Protein AF-A0A150FTW1-F1 (afdb_monomer_lite)

Secondary structure (DSSP, 8-state):
--HHHHHHHHHHHHHHHHHHHHHHHHHHHHHHHHHHHHHHHHHHHHHHHHHHHHHHHHHHHHHTT--HHHHHHHHHHHHHHHHHHHHHHHHHHHHHHH--SS-HHHHHHHHHHHHHHHHHHHHHHHTS---HHHHHHHHHHHHHHHHIIIIISTGGGTTGGGSSS-TTHHHHHHTT-THHHHHHHHHHHHHHHHHHHHHHHHHHHHHHHHHHHHHHHHHHHHHHHHHHHHHHHHHHHHHHHHHHHHHSS--

Structure (mmCIF, N/CA/C/O backbone):
data_AF-A0A150FTW1-F1
#
_entry.id   AF-A0A150FTW1-F1
#
loop_
_atom_site.group_PDB
_atom_site.id
_atom_site.type_symbol
_atom_site.label_atom_id
_atom_site.label_alt_id
_atom_site.label_comp_id
_atom_site.label_asym_id
_atom_site.label_entity_id
_atom_site.label_seq_id
_atom_site.pdbx_PDB_ins_code
_atom_site.Cartn_x
_atom_site.Cartn_y
_atom_site.Cartn_z
_atom_site.occupancy
_atom_site.B_iso_or_equiv
_atom_site.auth_seq_id
_atom_site.auth_comp_id
_atom_site.auth_asym_id
_atom_site.auth_atom_id
_atom_site.pdbx_PDB_model_num
ATOM 1 N N . MET A 1 1 ? 39.809 41.265 -44.001 1.00 57.28 1 MET A N 1
ATOM 2 C CA . MET A 1 1 ? 39.249 40.972 -42.664 1.00 57.28 1 MET A CA 1
ATOM 3 C C . MET A 1 1 ? 37.709 40.992 -42.687 1.00 57.28 1 MET A C 1
ATOM 5 O O . MET A 1 1 ? 37.148 41.980 -42.234 1.00 57.28 1 MET A O 1
ATOM 9 N N . PRO A 1 2 ? 37.020 39.954 -43.208 1.00 56.44 2 PRO A N 1
ATOM 10 C CA . PRO A 1 2 ? 35.574 39.779 -42.991 1.00 56.44 2 PRO A CA 1
ATOM 11 C C . PRO A 1 2 ? 35.165 38.438 -42.330 1.00 56.44 2 PRO A C 1
ATOM 13 O O . PRO A 1 2 ? 33.994 38.238 -42.031 1.00 56.44 2 PRO A O 1
ATOM 16 N N . ASP A 1 3 ? 36.100 37.529 -42.031 1.00 55.62 3 ASP A N 1
ATOM 17 C CA . ASP A 1 3 ? 35.758 36.144 -41.639 1.00 55.62 3 ASP A CA 1
ATOM 18 C C . ASP A 1 3 ? 35.308 35.970 -40.172 1.00 55.62 3 ASP A C 1
ATOM 20 O O . ASP A 1 3 ? 34.851 34.900 -39.769 1.00 55.62 3 ASP A O 1
ATOM 24 N N . ASN A 1 4 ? 35.382 37.029 -39.360 1.00 56.22 4 ASN A N 1
ATOM 25 C CA . ASN A 1 4 ? 35.042 36.963 -37.934 1.00 56.22 4 ASN A CA 1
ATOM 26 C C . ASN A 1 4 ? 33.556 37.242 -37.640 1.00 56.22 4 ASN A C 1
ATOM 28 O O . ASN A 1 4 ? 33.078 36.875 -36.569 1.00 56.22 4 ASN A O 1
ATOM 32 N N . GLU A 1 5 ? 32.804 37.858 -38.560 1.00 58.25 5 GLU A N 1
ATOM 33 C CA . GLU A 1 5 ? 31.378 38.160 -38.331 1.00 58.25 5 GLU A CA 1
ATOM 34 C C . GLU A 1 5 ? 30.464 36.953 -38.581 1.00 58.25 5 GLU A C 1
ATOM 36 O O . GLU A 1 5 ? 29.477 36.763 -37.868 1.00 58.25 5 GLU A O 1
ATOM 41 N N . VAL A 1 6 ? 30.816 36.084 -39.534 1.00 59.53 6 VAL A N 1
ATOM 42 C CA . VAL A 1 6 ? 29.991 34.922 -39.920 1.00 59.53 6 VAL A CA 1
ATOM 43 C C . VAL A 1 6 ? 29.966 33.843 -38.827 1.00 59.53 6 VAL A C 1
ATOM 45 O O . VAL A 1 6 ? 28.969 33.147 -38.644 1.00 59.53 6 VAL A O 1
ATOM 48 N N . THR A 1 7 ? 31.036 33.719 -38.039 1.00 60.81 7 THR A N 1
ATOM 49 C CA . THR A 1 7 ? 31.110 32.732 -36.947 1.00 60.81 7 THR A CA 1
ATOM 50 C C . THR A 1 7 ? 30.317 33.158 -35.711 1.00 60.81 7 THR A C 1
ATOM 52 O O . THR A 1 7 ? 29.801 32.307 -34.981 1.00 60.81 7 THR A O 1
ATOM 55 N N . ALA A 1 8 ? 30.161 34.466 -35.488 1.00 62.41 8 ALA A N 1
ATOM 56 C CA . ALA A 1 8 ? 29.402 34.984 -34.357 1.00 62.41 8 ALA A CA 1
ATOM 57 C C . ALA A 1 8 ? 27.897 34.729 -34.531 1.00 62.41 8 ALA A C 1
ATOM 59 O O . ALA A 1 8 ? 27.245 34.256 -33.600 1.00 62.41 8 ALA A O 1
ATOM 60 N N . THR A 1 9 ? 27.349 34.978 -35.722 1.00 71.81 9 THR A N 1
ATOM 61 C CA . THR A 1 9 ? 25.914 34.798 -36.004 1.00 71.81 9 THR A CA 1
ATOM 62 C C . THR A 1 9 ? 25.489 33.330 -35.938 1.00 71.81 9 THR A C 1
ATOM 64 O O . THR A 1 9 ? 24.473 33.026 -35.314 1.00 71.81 9 THR A O 1
ATOM 67 N N . SER A 1 10 ? 26.309 32.411 -36.459 1.00 73.12 10 SER A N 1
ATOM 68 C CA . SER A 1 10 ? 26.083 30.959 -36.355 1.00 73.12 10 SER A CA 1
ATOM 69 C C . SER A 1 10 ? 26.025 30.478 -34.902 1.00 73.12 10 SER A C 1
ATOM 71 O O . SER A 1 10 ? 25.107 29.754 -34.527 1.00 73.12 10 SER A O 1
ATOM 73 N N . ARG A 1 11 ? 26.960 30.916 -34.049 1.00 71.62 11 ARG A N 1
ATOM 74 C CA . ARG A 1 11 ? 26.985 30.510 -32.633 1.00 71.62 11 ARG A CA 1
ATOM 75 C C . ARG A 1 11 ? 25.752 31.011 -31.868 1.00 71.62 11 ARG A C 1
ATOM 77 O O . ARG A 1 11 ? 25.275 30.339 -30.955 1.00 71.62 11 ARG A O 1
ATOM 84 N N . TRP A 1 12 ? 25.228 32.183 -32.226 1.00 73.94 12 TRP A N 1
ATOM 85 C CA . TRP A 1 12 ? 24.009 32.726 -31.621 1.00 73.94 12 TRP A CA 1
ATOM 86 C C . TRP A 1 12 ? 22.747 31.944 -32.006 1.00 73.94 12 TRP A C 1
ATOM 88 O O . TRP A 1 12 ? 21.860 31.784 -31.165 1.00 73.94 12 TRP A O 1
ATOM 98 N N . GLU A 1 13 ? 22.665 31.439 -33.236 1.00 79.12 13 GLU A N 1
ATOM 99 C CA . GLU A 1 13 ? 21.572 30.567 -33.691 1.00 79.12 13 GLU A CA 1
ATOM 100 C C . GLU A 1 13 ? 21.559 29.242 -32.908 1.00 79.12 13 GLU A C 1
ATOM 102 O O . GLU A 1 13 ? 20.514 28.849 -32.382 1.00 79.12 13 GLU A O 1
ATOM 107 N N . ASP A 1 14 ? 22.727 28.622 -32.706 1.00 69.81 14 ASP A N 1
ATOM 108 C CA . ASP A 1 14 ? 22.858 27.370 -31.945 1.00 69.81 14 ASP A CA 1
ATOM 109 C C . ASP A 1 14 ? 22.418 27.527 -30.480 1.00 69.81 14 ASP A C 1
ATOM 111 O O . ASP A 1 14 ? 21.704 26.681 -29.930 1.00 69.81 14 ASP A O 1
ATOM 115 N N . ILE A 1 15 ? 22.786 28.645 -29.844 1.00 73.75 15 ILE A N 1
ATOM 116 C CA . ILE A 1 15 ? 22.392 28.952 -28.460 1.00 73.75 15 ILE A CA 1
ATOM 117 C C . ILE A 1 15 ? 20.875 29.150 -28.354 1.00 73.75 15 ILE A C 1
ATOM 119 O O . ILE A 1 15 ? 20.249 28.639 -27.420 1.00 73.75 15 ILE A O 1
ATOM 123 N N . LYS A 1 16 ? 20.258 29.857 -29.311 1.00 78.50 16 LYS A N 1
ATOM 124 C CA . LYS A 1 16 ? 18.796 30.032 -29.349 1.00 78.50 16 LYS A CA 1
ATOM 125 C C . LYS A 1 16 ? 18.083 28.693 -29.506 1.00 78.50 16 LYS A C 1
ATOM 127 O O . LYS A 1 16 ? 17.064 28.460 -28.850 1.00 78.50 16 LYS A O 1
ATOM 132 N N . TRP A 1 17 ? 18.623 27.814 -30.344 1.00 68.50 17 TRP A N 1
ATOM 133 C CA . TRP A 1 17 ? 18.041 26.504 -30.598 1.00 68.50 17 TRP A CA 1
ATOM 134 C C . TRP A 1 17 ? 18.128 25.595 -29.364 1.00 68.50 17 TRP A C 1
ATOM 136 O O . TRP A 1 17 ? 17.119 25.025 -28.940 1.00 68.50 17 TRP A O 1
ATOM 146 N N . ALA A 1 18 ? 19.286 25.561 -28.697 1.00 57.72 18 ALA A N 1
ATOM 147 C CA . ALA A 1 18 ? 19.469 24.843 -27.435 1.00 57.72 18 ALA A CA 1
ATOM 148 C C . ALA A 1 18 ? 18.547 25.374 -26.318 1.00 57.72 18 ALA A C 1
ATOM 150 O O . ALA A 1 18 ? 17.938 24.591 -25.583 1.00 57.72 18 ALA A O 1
ATOM 151 N N . ALA A 1 19 ? 18.374 26.696 -26.220 1.00 71.12 19 ALA A N 1
ATOM 152 C CA . ALA A 1 19 ? 17.472 27.311 -25.248 1.00 71.12 19 ALA A CA 1
ATOM 153 C C . ALA A 1 19 ? 15.995 26.958 -25.509 1.00 71.12 19 ALA A C 1
ATOM 155 O O . ALA A 1 19 ? 15.245 26.692 -24.565 1.00 71.12 19 ALA A O 1
ATOM 156 N N . MET A 1 20 ? 15.572 26.902 -26.777 1.00 73.19 20 MET A N 1
ATOM 157 C CA . MET A 1 20 ? 14.219 26.469 -27.149 1.00 73.19 20 MET A CA 1
ATOM 158 C C . MET A 1 20 ? 13.971 24.997 -26.813 1.00 73.19 20 MET A C 1
ATOM 160 O O . MET A 1 20 ? 12.910 24.674 -26.273 1.00 73.19 20 MET A O 1
ATOM 164 N N . GLN A 1 21 ? 14.946 24.119 -27.053 1.00 54.75 21 GLN A N 1
ATOM 165 C CA . GLN A 1 21 ? 14.836 22.712 -26.665 1.00 54.75 21 GLN A CA 1
ATOM 166 C C . GLN A 1 21 ? 14.762 22.526 -25.150 1.00 54.75 21 GLN A C 1
ATOM 168 O O . GLN A 1 21 ? 13.917 21.769 -24.669 1.00 54.75 21 GLN A O 1
ATOM 173 N N . LEU A 1 22 ? 15.594 23.245 -24.391 1.00 52.50 22 LEU A N 1
ATOM 174 C CA . LEU A 1 22 ? 15.576 23.191 -22.932 1.00 52.50 22 LEU A CA 1
ATOM 175 C C . LEU A 1 22 ? 14.232 23.681 -22.381 1.00 52.50 22 LEU A C 1
ATOM 177 O O . LEU A 1 22 ? 13.631 23.018 -21.537 1.00 52.50 22 LEU A O 1
ATOM 181 N N . LYS A 1 23 ? 13.716 24.799 -22.904 1.00 66.62 23 LYS A N 1
ATOM 182 C CA . LYS A 1 23 ? 12.402 25.325 -22.519 1.00 66.62 23 LYS A CA 1
ATOM 183 C C . LYS A 1 23 ? 11.289 24.326 -22.832 1.00 66.62 23 LYS A C 1
ATOM 185 O O . LYS A 1 23 ? 10.448 24.078 -21.973 1.00 66.62 23 LYS A O 1
ATOM 190 N N . TRP A 1 24 ? 11.303 23.713 -24.017 1.00 70.12 24 TRP A N 1
ATOM 191 C CA . TRP A 1 24 ? 10.319 22.699 -24.396 1.00 70.12 24 TRP A CA 1
ATOM 192 C C . TRP A 1 24 ? 10.385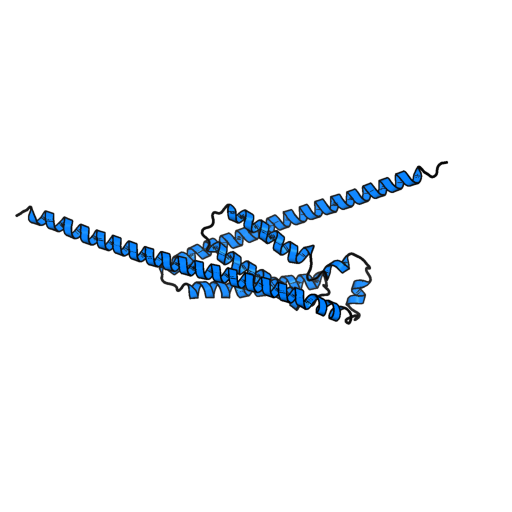 21.463 -23.491 1.00 70.12 24 TRP A C 1
ATOM 194 O O . TRP A 1 24 ? 9.345 21.001 -23.026 1.00 70.12 24 TRP A O 1
ATOM 204 N N . LEU A 1 25 ? 11.585 20.969 -23.169 1.00 44.28 25 LEU A N 1
ATOM 205 C CA . LEU A 1 25 ? 11.781 19.847 -22.245 1.00 44.28 25 LEU A CA 1
ATOM 206 C C . LEU A 1 25 ? 11.284 20.170 -20.831 1.00 44.28 25 LEU A C 1
ATOM 208 O O . LEU A 1 25 ? 10.584 19.350 -20.240 1.00 44.28 25 LEU A O 1
ATOM 212 N N . ILE A 1 26 ? 11.577 21.369 -20.316 1.00 51.78 26 ILE A N 1
ATOM 213 C CA . ILE A 1 26 ? 11.101 21.830 -19.004 1.00 51.78 26 ILE A CA 1
ATOM 214 C C . ILE A 1 26 ? 9.573 21.924 -18.996 1.00 51.78 26 ILE A C 1
ATOM 216 O O . ILE A 1 26 ? 8.928 21.361 -18.114 1.00 51.78 26 ILE A O 1
ATOM 220 N N . THR A 1 27 ? 8.970 22.576 -19.993 1.00 52.44 27 THR A N 1
ATOM 221 C CA . THR A 1 27 ? 7.507 22.694 -20.086 1.00 52.44 27 THR A CA 1
ATOM 222 C C . THR A 1 27 ? 6.844 21.325 -20.237 1.00 52.44 27 THR A C 1
ATOM 224 O O . THR A 1 27 ? 5.832 21.066 -19.585 1.00 52.44 27 THR A O 1
ATOM 227 N N . ARG A 1 28 ? 7.428 20.414 -21.025 1.00 47.09 28 ARG A N 1
ATOM 228 C CA . ARG A 1 28 ? 6.930 19.044 -21.188 1.00 47.09 28 ARG A CA 1
ATOM 229 C C . ARG A 1 28 ? 7.009 18.255 -19.882 1.00 47.09 28 ARG A C 1
ATOM 231 O O . ARG A 1 28 ? 6.023 17.620 -19.522 1.00 47.09 28 ARG A O 1
ATOM 238 N N . ASN A 1 29 ? 8.124 18.329 -19.155 1.00 43.34 29 ASN A N 1
ATOM 239 C CA . ASN A 1 29 ? 8.274 17.665 -17.856 1.00 43.34 29 ASN A CA 1
ATOM 240 C C . ASN A 1 29 ? 7.318 18.234 -16.802 1.00 43.34 29 ASN A C 1
ATOM 242 O O . ASN A 1 29 ? 6.689 17.464 -16.081 1.00 43.34 29 ASN A O 1
ATOM 246 N N . ILE A 1 30 ? 7.130 19.555 -16.752 1.00 51.84 30 ILE A N 1
ATOM 247 C CA . ILE A 1 30 ? 6.166 20.191 -15.839 1.00 51.84 30 ILE A CA 1
ATOM 248 C C . ILE A 1 30 ? 4.732 19.773 -16.186 1.00 51.84 30 ILE A C 1
ATOM 250 O O . ILE A 1 30 ? 3.943 19.462 -15.291 1.00 51.84 30 ILE A O 1
ATOM 254 N N . HIS A 1 31 ? 4.380 19.729 -17.472 1.00 49.62 31 HIS A N 1
ATOM 255 C CA . HIS A 1 31 ? 3.037 19.353 -17.910 1.00 49.62 31 HIS A CA 1
ATOM 256 C C . HIS A 1 31 ? 2.734 17.865 -17.668 1.00 49.62 31 HIS A C 1
ATOM 258 O O . HIS A 1 31 ? 1.658 17.524 -17.178 1.00 49.62 31 HIS A O 1
ATOM 264 N N . ILE A 1 32 ? 3.697 16.982 -17.946 1.00 46.06 32 ILE A N 1
ATOM 265 C CA . ILE A 1 32 ? 3.604 15.548 -17.639 1.00 46.06 32 ILE A CA 1
ATOM 266 C C . ILE A 1 32 ? 3.483 15.350 -16.121 1.00 46.06 32 ILE A C 1
ATOM 268 O O . ILE A 1 32 ? 2.563 14.670 -15.671 1.00 46.06 32 ILE A O 1
ATOM 272 N N . SER A 1 33 ? 4.312 16.032 -15.325 1.00 40.34 33 SER A N 1
ATOM 273 C CA . SER A 1 33 ? 4.273 15.940 -13.861 1.00 40.34 33 SER A CA 1
ATOM 274 C C . SER A 1 33 ? 2.942 16.433 -13.270 1.00 40.34 33 SER A C 1
ATOM 276 O O . SER A 1 33 ? 2.340 15.764 -12.436 1.00 40.34 33 SER A O 1
ATOM 278 N N . THR A 1 34 ? 2.394 17.550 -13.759 1.00 49.72 34 THR A N 1
ATOM 279 C CA . THR A 1 34 ? 1.110 18.091 -13.262 1.00 49.72 34 THR A CA 1
ATOM 280 C C . THR A 1 34 ? -0.107 17.261 -13.673 1.00 49.72 34 THR A C 1
ATOM 282 O O . THR A 1 34 ? -1.075 17.171 -12.911 1.00 49.72 34 THR A O 1
ATOM 285 N N . ARG A 1 35 ? -0.089 16.631 -14.853 1.00 52.50 35 ARG A N 1
ATOM 286 C CA . ARG A 1 35 ? -1.195 15.780 -15.317 1.00 52.50 35 ARG A CA 1
ATOM 287 C C . ARG A 1 35 ? -1.213 14.436 -14.587 1.00 52.50 35 ARG A C 1
ATOM 289 O O . ARG A 1 35 ? -2.283 14.006 -14.156 1.00 52.50 35 ARG A O 1
ATOM 296 N N . HIS A 1 36 ? -0.047 13.825 -14.378 1.00 47.00 36 HIS A N 1
ATOM 297 C CA . HIS A 1 36 ? 0.070 12.609 -13.570 1.00 47.00 36 HIS A CA 1
ATOM 298 C C . HIS A 1 36 ? -0.207 12.866 -12.087 1.00 47.00 36 HIS A C 1
ATOM 300 O O . HIS A 1 36 ? -0.852 12.035 -11.453 1.00 47.00 36 HIS A O 1
ATOM 306 N N . PHE A 1 37 ? 0.148 14.044 -11.563 1.00 48.53 37 PHE A N 1
ATOM 307 C CA . PHE A 1 37 ? -0.210 14.456 -10.205 1.00 48.53 37 PHE A CA 1
ATOM 308 C C . PHE A 1 37 ? -1.726 14.452 -9.971 1.00 48.53 37 PHE A C 1
ATOM 310 O O . PHE A 1 37 ? -2.183 13.892 -8.982 1.00 48.53 37 PHE A O 1
ATOM 317 N N . ARG A 1 38 ? -2.533 15.013 -10.884 1.00 48.62 38 ARG A N 1
ATOM 318 C CA . ARG A 1 38 ? -4.001 15.051 -10.717 1.00 48.62 38 ARG A CA 1
ATOM 319 C C . ARG A 1 38 ? -4.640 13.665 -10.747 1.00 48.62 38 ARG A C 1
ATOM 321 O O . ARG A 1 38 ? -5.532 13.396 -9.949 1.00 48.62 38 ARG A O 1
ATOM 328 N N . VAL A 1 39 ? -4.189 12.804 -11.658 1.00 52.91 39 VAL A N 1
ATOM 329 C CA . VAL A 1 39 ? -4.695 11.427 -11.770 1.00 52.91 39 VAL A CA 1
ATOM 330 C C . VAL A 1 39 ? -4.293 10.615 -10.541 1.00 52.91 39 VAL A C 1
ATOM 332 O O . VAL A 1 39 ? -5.139 9.952 -9.955 1.00 52.91 39 VAL A O 1
ATOM 335 N N . SER A 1 40 ? -3.043 10.736 -10.092 1.00 50.91 40 SER A N 1
ATOM 336 C CA . SER A 1 40 ? -2.554 10.056 -8.890 1.00 50.91 40 SER A CA 1
ATOM 337 C C . SER A 1 40 ? -3.220 10.576 -7.614 1.00 50.91 40 SER A C 1
ATOM 339 O O . SER A 1 40 ? -3.509 9.788 -6.719 1.00 50.91 40 SER A O 1
ATOM 341 N N . LEU A 1 41 ? -3.494 11.881 -7.518 1.00 54.06 41 LEU A N 1
ATOM 342 C CA . LEU A 1 41 ? -4.205 12.474 -6.386 1.00 54.06 41 LEU A CA 1
ATOM 343 C C . LEU A 1 41 ? -5.647 11.965 -6.319 1.00 54.06 41 LEU A C 1
ATOM 345 O O . LEU A 1 41 ? -6.105 11.597 -5.244 1.00 54.06 41 LEU A O 1
ATOM 349 N N . LEU A 1 42 ? -6.339 11.898 -7.461 1.00 58.69 42 LEU A N 1
ATOM 350 C CA . LEU A 1 42 ? -7.675 11.306 -7.543 1.00 58.69 42 LEU A CA 1
ATOM 351 C C . LEU A 1 42 ? -7.664 9.823 -7.169 1.00 58.69 42 LEU A C 1
ATOM 353 O O . LEU A 1 42 ? -8.481 9.413 -6.355 1.00 58.69 42 LEU A O 1
ATOM 357 N N . ASP A 1 43 ? -6.731 9.040 -7.709 1.00 57.50 43 ASP A N 1
ATOM 358 C CA . ASP A 1 43 ? -6.588 7.613 -7.394 1.00 57.50 43 ASP A CA 1
ATOM 359 C C . ASP A 1 43 ? -6.336 7.388 -5.894 1.00 57.50 43 ASP A C 1
ATOM 361 O O . ASP A 1 43 ? -7.016 6.601 -5.237 1.00 57.50 43 ASP A O 1
ATOM 365 N N . THR 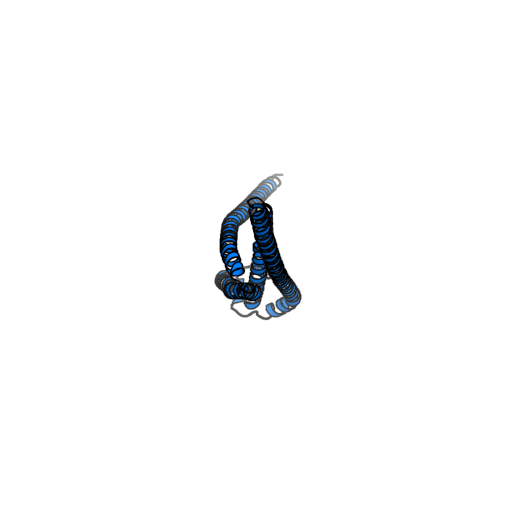A 1 44 ? -5.445 8.189 -5.306 1.00 50.97 44 THR A N 1
ATOM 366 C CA . THR A 1 44 ? -5.172 8.134 -3.867 1.00 50.97 44 THR A CA 1
ATOM 367 C C . THR A 1 44 ? -6.394 8.553 -3.050 1.00 50.97 44 THR A C 1
ATOM 369 O O . THR A 1 44 ? -6.713 7.898 -2.064 1.00 50.97 44 THR A O 1
ATOM 372 N N . LEU A 1 45 ? -7.122 9.598 -3.456 1.00 57.81 45 LEU A N 1
ATOM 373 C CA . LEU A 1 45 ? -8.370 10.006 -2.802 1.00 57.81 45 LEU A CA 1
ATOM 374 C C . LEU A 1 45 ? -9.440 8.909 -2.864 1.00 57.81 45 LEU A C 1
ATOM 376 O O . LEU A 1 45 ? -10.121 8.689 -1.865 1.00 57.81 45 LEU A O 1
ATOM 380 N N . TYR A 1 46 ? -9.572 8.201 -3.989 1.00 65.19 46 TYR A N 1
ATOM 381 C CA . TYR A 1 46 ? -10.493 7.069 -4.115 1.00 65.19 46 TYR A CA 1
ATOM 382 C C . TYR A 1 46 ? -10.096 5.908 -3.204 1.00 65.19 46 TYR A C 1
ATOM 384 O O . TYR A 1 46 ? -10.953 5.380 -2.496 1.00 65.19 46 TYR A O 1
ATOM 392 N N . LEU A 1 47 ? -8.810 5.554 -3.157 1.00 58.62 47 LEU A N 1
ATOM 393 C CA . LEU A 1 47 ? -8.300 4.522 -2.249 1.00 58.62 47 LEU A CA 1
ATOM 394 C C . LEU A 1 47 ? -8.507 4.907 -0.778 1.00 58.62 47 LEU A C 1
ATOM 396 O O . LEU A 1 47 ? -8.896 4.066 0.029 1.00 58.62 47 LEU A O 1
ATOM 400 N N . VAL A 1 48 ? -8.321 6.181 -0.426 1.00 52.72 48 VAL A N 1
ATOM 401 C CA . VAL A 1 48 ? -8.576 6.702 0.927 1.00 52.72 48 VAL A CA 1
ATOM 402 C C . VAL A 1 48 ? -10.060 6.671 1.266 1.00 52.72 48 VAL A C 1
ATOM 404 O O . VAL A 1 48 ? -10.422 6.237 2.357 1.00 52.72 48 VAL A O 1
ATOM 407 N N . ALA A 1 49 ? -10.928 7.105 0.352 1.00 62.78 49 ALA A N 1
ATOM 408 C CA . ALA A 1 49 ? -12.371 7.070 0.555 1.00 62.78 49 ALA A CA 1
ATOM 409 C C . ALA A 1 49 ? -12.866 5.626 0.730 1.00 62.78 49 ALA A C 1
ATOM 411 O O . ALA A 1 49 ? -13.627 5.348 1.657 1.00 62.78 49 ALA A O 1
ATOM 412 N N . ALA A 1 50 ? -12.377 4.697 -0.095 1.00 66.88 50 ALA A N 1
ATOM 413 C CA . ALA A 1 50 ? -12.658 3.273 0.044 1.00 66.88 50 ALA A CA 1
ATOM 414 C C . ALA A 1 50 ? -12.161 2.733 1.395 1.00 66.88 50 ALA A C 1
ATOM 416 O O . ALA A 1 50 ? -12.928 2.094 2.114 1.00 66.88 50 ALA A O 1
ATOM 417 N N . ALA A 1 51 ? -10.926 3.056 1.793 1.00 59.59 51 ALA A N 1
ATOM 418 C CA . ALA A 1 51 ? -10.369 2.653 3.083 1.00 59.59 51 ALA A CA 1
ATOM 419 C C . ALA A 1 51 ? -11.161 3.226 4.272 1.00 59.59 51 ALA A C 1
ATOM 421 O O . ALA A 1 51 ? -11.362 2.529 5.263 1.00 59.59 51 ALA A O 1
ATOM 422 N N . ALA A 1 52 ? -11.656 4.463 4.176 1.00 57.25 52 ALA A N 1
ATOM 423 C CA . ALA A 1 52 ? -12.488 5.078 5.206 1.00 57.25 52 ALA A CA 1
ATOM 424 C C . ALA A 1 52 ? -13.850 4.377 5.336 1.00 57.25 52 ALA A C 1
ATOM 426 O O . ALA A 1 52 ? -14.273 4.078 6.453 1.00 57.25 52 ALA A O 1
ATOM 427 N N . ILE A 1 53 ? -14.512 4.068 4.214 1.00 69.19 53 ILE A N 1
ATOM 428 C CA . ILE A 1 53 ? -15.783 3.323 4.200 1.00 69.19 53 ILE A CA 1
ATOM 429 C C . ILE A 1 53 ? -15.583 1.928 4.800 1.00 69.19 53 ILE A C 1
ATOM 431 O O . ILE A 1 53 ? -16.312 1.534 5.710 1.00 69.19 53 ILE A O 1
ATOM 435 N N . VAL A 1 54 ? -14.557 1.206 4.346 1.00 67.12 54 VAL A N 1
ATOM 436 C CA . VAL A 1 54 ? -14.220 -0.128 4.859 1.00 67.12 54 VAL A CA 1
ATOM 437 C C . VAL A 1 54 ? -13.868 -0.065 6.347 1.00 67.12 54 VAL A C 1
ATOM 439 O O . VAL A 1 54 ? -14.342 -0.895 7.117 1.00 67.12 54 VAL A O 1
ATOM 442 N N . GLY A 1 55 ? -13.125 0.951 6.789 1.00 60.34 55 GLY A N 1
ATOM 443 C CA . GLY A 1 55 ? -12.787 1.14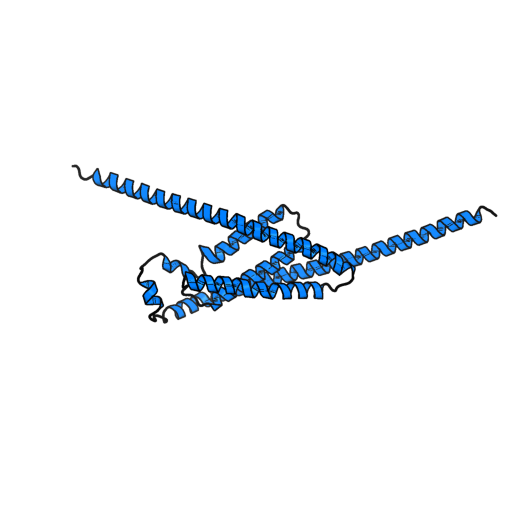9 8.198 1.00 60.34 55 GLY A CA 1
ATOM 444 C C . GLY A 1 55 ? -14.011 1.371 9.095 1.00 60.34 55 GLY A C 1
ATOM 445 O O . GLY A 1 55 ? -14.047 0.865 10.219 1.00 60.34 55 GLY A O 1
ATOM 446 N N . GLN A 1 56 ? -15.042 2.070 8.604 1.00 64.44 56 GLN A N 1
ATOM 447 C CA . GLN A 1 56 ? -16.314 2.229 9.324 1.00 64.44 56 GLN A CA 1
ATOM 448 C C . GLN A 1 56 ? -17.054 0.891 9.457 1.00 64.44 56 GLN A C 1
ATOM 450 O O . GLN A 1 56 ? -17.472 0.530 10.559 1.00 64.44 56 GLN A O 1
ATOM 455 N N . VAL A 1 57 ? -17.147 0.118 8.368 1.00 69.69 57 VAL A N 1
ATOM 456 C CA . VAL A 1 57 ? -17.768 -1.221 8.377 1.00 69.69 57 VAL A CA 1
ATOM 457 C C . VAL A 1 57 ? -17.026 -2.160 9.331 1.00 69.69 57 VAL A C 1
ATOM 459 O O . VAL A 1 57 ? -17.644 -2.807 10.172 1.00 69.69 57 VAL A O 1
ATOM 462 N N . GLN A 1 58 ? -15.695 -2.162 9.287 1.00 65.06 58 GLN A N 1
ATOM 463 C CA . GLN A 1 58 ? -14.861 -2.979 10.171 1.00 65.06 58 GLN A CA 1
ATOM 464 C C . GLN A 1 58 ? -14.995 -2.591 11.642 1.00 65.06 58 GLN A C 1
ATOM 466 O O . GLN A 1 58 ? -14.959 -3.456 12.515 1.00 65.06 58 GLN A O 1
ATOM 471 N N . THR A 1 59 ? -15.178 -1.302 11.935 1.00 60.88 59 THR A N 1
ATOM 472 C CA . THR A 1 59 ? -15.435 -0.846 13.307 1.00 60.88 59 THR A CA 1
ATOM 473 C C . THR A 1 59 ? -16.755 -1.411 13.828 1.00 60.88 59 THR A C 1
ATOM 475 O O . THR A 1 59 ? -16.828 -1.811 14.991 1.00 60.88 59 THR A O 1
ATOM 478 N N . HIS A 1 60 ? -17.779 -1.493 12.975 1.00 70.69 60 HIS A N 1
ATOM 479 C CA . HIS A 1 60 ? -19.055 -2.106 13.328 1.00 70.69 60 HIS A CA 1
ATOM 480 C C . HIS A 1 60 ? -18.927 -3.624 13.525 1.00 70.69 60 HIS A C 1
ATOM 482 O O . HIS A 1 60 ? -19.345 -4.136 14.559 1.00 70.69 60 HIS A O 1
ATOM 488 N N . GLU A 1 61 ? -18.273 -4.342 12.610 1.00 70.00 61 GLU A N 1
ATOM 489 C CA . GLU A 1 61 ? -18.052 -5.791 12.746 1.00 70.00 61 GLU A CA 1
ATOM 490 C C . GLU A 1 61 ? -17.229 -6.154 13.992 1.00 70.00 61 GLU A C 1
ATOM 492 O O . GLU A 1 61 ? -17.505 -7.147 14.668 1.00 70.00 61 GLU A O 1
ATOM 497 N N . HIS A 1 62 ? -16.261 -5.315 14.366 1.00 63.38 62 HIS A N 1
ATOM 498 C CA . HIS A 1 62 ? -15.498 -5.506 15.596 1.00 63.38 62 HIS A CA 1
ATOM 499 C C . HIS A 1 62 ? -16.374 -5.382 16.855 1.00 63.38 62 HIS A C 1
ATOM 501 O O . HIS A 1 62 ? -16.147 -6.093 17.834 1.00 63.38 62 HIS A O 1
ATOM 507 N N . GLN A 1 63 ? -17.397 -4.519 16.856 1.00 68.94 63 GLN A N 1
ATOM 508 C CA . GLN A 1 63 ? -18.358 -4.444 17.971 1.00 68.94 63 GLN A CA 1
ATOM 509 C C . GLN A 1 63 ? -19.179 -5.732 18.116 1.00 68.94 63 GLN A C 1
ATOM 511 O O . GLN A 1 63 ? -19.630 -6.044 19.216 1.00 68.94 63 GLN A O 1
ATOM 516 N N . VAL A 1 64 ? -19.323 -6.500 17.033 1.00 75.94 64 VAL A N 1
ATOM 517 C CA . VAL A 1 64 ? -20.012 -7.799 17.001 1.00 75.94 64 VAL A CA 1
ATOM 518 C C . VAL A 1 64 ? -19.070 -8.958 17.394 1.00 75.94 64 VAL A C 1
ATOM 520 O O . VAL A 1 64 ? -19.500 -10.103 17.499 1.00 75.94 64 VAL A O 1
ATOM 523 N N . GLY A 1 65 ? -17.794 -8.676 17.693 1.00 74.12 65 GLY A N 1
ATOM 524 C CA . GLY A 1 65 ? -16.840 -9.659 18.221 1.00 74.12 65 GLY A CA 1
ATOM 525 C C . GLY A 1 65 ? -16.025 -10.404 17.161 1.00 74.12 65 GLY A C 1
ATOM 526 O O . GLY A 1 65 ? -15.483 -11.474 17.444 1.00 74.12 65 GLY A O 1
ATOM 527 N N . VAL A 1 66 ? -15.913 -9.863 15.944 1.00 80.00 66 VAL A N 1
ATOM 528 C CA . VAL A 1 66 ? -15.044 -10.436 14.904 1.00 80.00 66 VAL A CA 1
ATOM 529 C C . VAL A 1 66 ? -13.574 -10.364 15.333 1.00 80.00 66 VAL A C 1
ATOM 531 O O . VAL A 1 66 ? -13.107 -9.352 15.855 1.00 80.00 66 VAL A O 1
ATOM 534 N N . SER A 1 67 ? -12.826 -11.453 15.121 1.00 86.19 67 SER A N 1
ATOM 535 C CA . SER A 1 67 ? -11.422 -11.517 15.534 1.00 86.19 67 SER A CA 1
ATOM 536 C C . SER A 1 67 ? -10.539 -10.584 14.680 1.00 86.19 67 SER A C 1
ATOM 538 O O . SER A 1 67 ? -10.603 -10.639 13.449 1.00 86.19 67 SER A O 1
ATOM 540 N N . PRO A 1 68 ? -9.641 -9.778 15.289 1.00 80.31 68 PRO A N 1
ATOM 541 C CA . PRO A 1 68 ? -8.740 -8.884 14.550 1.00 80.31 68 PRO A CA 1
ATOM 542 C C . PRO A 1 68 ? -7.851 -9.610 13.532 1.00 80.31 68 PRO A C 1
ATOM 544 O O . PRO A 1 68 ? -7.471 -9.045 12.508 1.00 80.31 68 PRO A O 1
ATOM 547 N N . LEU A 1 69 ? -7.535 -10.882 13.800 1.00 85.56 69 LEU A N 1
ATOM 548 C CA . LEU A 1 69 ? -6.759 -11.732 12.902 1.00 85.56 69 LEU A CA 1
ATOM 549 C C . LEU A 1 69 ? -7.537 -12.077 11.629 1.00 85.56 69 LEU A C 1
ATOM 551 O O . LEU A 1 69 ? -6.958 -12.021 10.547 1.00 85.56 69 LEU A O 1
ATOM 555 N N . ALA A 1 70 ? -8.834 -12.387 11.729 1.00 85.44 70 ALA A N 1
ATOM 556 C CA . ALA A 1 70 ? -9.670 -12.647 10.558 1.00 85.44 70 ALA A CA 1
ATOM 557 C C . ALA A 1 70 ? -9.820 -11.388 9.690 1.00 85.44 70 ALA A C 1
ATOM 559 O O . ALA A 1 70 ? -9.704 -11.466 8.464 1.00 85.44 70 ALA A O 1
ATOM 560 N N . THR A 1 71 ? -9.991 -10.217 10.312 1.00 83.44 71 THR A N 1
ATOM 561 C CA . THR A 1 71 ? -10.026 -8.931 9.597 1.00 83.44 71 THR A CA 1
ATOM 562 C C . THR A 1 71 ? -8.693 -8.644 8.903 1.00 83.44 71 THR A C 1
ATOM 564 O O . THR A 1 71 ? -8.668 -8.324 7.720 1.00 83.44 71 THR A O 1
ATOM 567 N N . PHE A 1 72 ? -7.565 -8.823 9.593 1.00 87.56 72 PHE A N 1
ATOM 568 C CA . PHE A 1 72 ? -6.247 -8.628 8.987 1.00 87.56 72 PHE A CA 1
ATOM 569 C C . PHE A 1 72 ? -5.989 -9.603 7.828 1.00 87.56 72 PHE A C 1
ATOM 571 O O . PHE A 1 72 ? -5.495 -9.197 6.776 1.00 87.56 72 PHE A O 1
ATOM 578 N N . LEU A 1 73 ?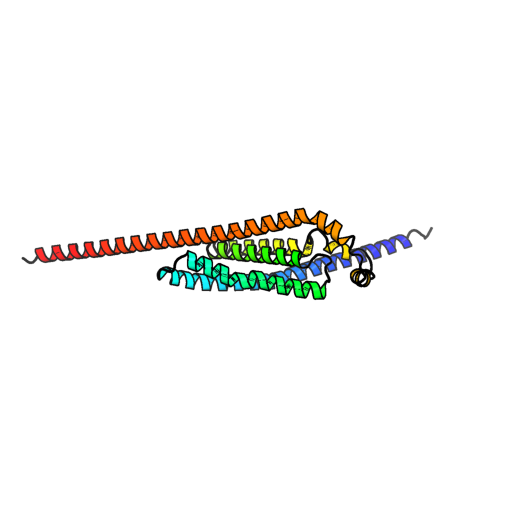 -6.325 -10.884 7.994 1.00 89.19 73 LEU A N 1
ATOM 579 C CA . LEU A 1 73 ? -6.107 -11.903 6.968 1.00 89.19 73 LEU A CA 1
ATOM 580 C C . LEU A 1 73 ? -6.984 -11.658 5.733 1.00 89.19 73 LEU A C 1
ATOM 582 O O . LEU A 1 73 ? -6.476 -11.700 4.616 1.00 89.19 73 LEU A O 1
ATOM 586 N N . SER A 1 74 ? -8.274 -11.368 5.928 1.00 86.56 74 SER A N 1
ATOM 587 C CA . SER A 1 74 ? -9.206 -11.088 4.827 1.00 86.56 74 SER A CA 1
ATOM 588 C C . SER A 1 74 ? -8.755 -9.885 4.002 1.00 86.56 74 SER A C 1
ATOM 590 O O . SER A 1 74 ? -8.646 -10.008 2.785 1.00 86.56 74 SER A O 1
ATOM 592 N N . LEU A 1 75 ? -8.369 -8.788 4.659 1.00 83.12 75 LEU A N 1
ATOM 593 C CA . LEU A 1 75 ? -7.789 -7.607 4.014 1.00 83.12 75 LEU A CA 1
ATOM 594 C C . LEU A 1 75 ? -6.531 -7.932 3.189 1.00 83.12 75 LEU A C 1
ATOM 596 O O . LEU A 1 75 ? -6.359 -7.455 2.066 1.00 83.12 75 LEU A O 1
ATOM 600 N N . ASN A 1 76 ? -5.624 -8.753 3.725 1.00 87.38 76 ASN A N 1
ATOM 601 C CA . ASN A 1 76 ? -4.418 -9.137 2.987 1.00 87.38 76 ASN A CA 1
ATOM 602 C C . ASN A 1 76 ? -4.732 -10.028 1.777 1.00 87.38 76 ASN A C 1
ATOM 604 O O . ASN A 1 76 ? -4.081 -9.893 0.742 1.00 87.38 76 ASN A O 1
ATOM 608 N N . LEU A 1 77 ? -5.718 -10.923 1.892 1.00 89.75 77 LEU A N 1
ATOM 609 C CA . LEU A 1 77 ? -6.111 -11.829 0.812 1.00 89.75 77 LEU A CA 1
ATOM 610 C C . LEU A 1 77 ? -6.833 -11.106 -0.326 1.00 89.75 77 LEU A C 1
ATOM 612 O O . LEU A 1 77 ? -6.559 -11.397 -1.490 1.00 89.75 77 LEU A O 1
ATOM 616 N N . THR A 1 78 ? -7.715 -10.151 -0.023 1.00 86.75 78 THR A N 1
ATOM 617 C CA . THR A 1 78 ? -8.429 -9.385 -1.057 1.00 86.75 78 THR A CA 1
ATOM 618 C C . THR A 1 78 ? -7.470 -8.552 -1.905 1.00 86.75 78 THR A C 1
ATOM 620 O O . THR A 1 78 ? -7.592 -8.528 -3.130 1.00 86.75 78 THR A O 1
ATOM 623 N N . GLU A 1 79 ? -6.460 -7.946 -1.279 1.00 85.75 79 GLU A N 1
ATOM 624 C CA . GLU A 1 79 ? -5.448 -7.139 -1.975 1.00 85.75 79 GLU A CA 1
ATOM 625 C C . GLU A 1 79 ? -4.444 -7.971 -2.772 1.00 85.75 79 GLU A C 1
ATOM 627 O O . GLU A 1 79 ? -3.843 -7.464 -3.720 1.00 85.75 79 GLU A O 1
ATOM 632 N N . LEU A 1 80 ? -4.256 -9.250 -2.431 1.00 89.50 80 LEU A N 1
ATOM 633 C CA . LEU A 1 80 ? -3.285 -10.109 -3.110 1.00 89.50 80 LEU A CA 1
ATOM 634 C C . LEU A 1 80 ? -3.556 -10.182 -4.620 1.00 89.50 80 LEU A C 1
ATOM 636 O O . LEU A 1 80 ? -2.620 -10.150 -5.418 1.00 89.50 80 LEU A O 1
ATOM 640 N N . THR A 1 81 ? -4.833 -10.193 -5.010 1.00 91.50 81 THR A N 1
ATOM 641 C CA . THR A 1 81 ? -5.245 -10.157 -6.420 1.00 91.50 81 THR A CA 1
ATOM 642 C C . THR A 1 81 ? -4.714 -8.908 -7.118 1.00 91.50 81 THR A C 1
ATOM 644 O O . THR A 1 81 ? -4.141 -9.010 -8.200 1.00 91.50 81 THR A O 1
ATOM 647 N N . TRP A 1 82 ? -4.848 -7.734 -6.497 1.00 87.44 82 TRP A N 1
ATOM 648 C CA . TRP A 1 82 ? -4.404 -6.469 -7.083 1.00 87.44 82 TRP A CA 1
ATOM 649 C C . TRP A 1 82 ? -2.878 -6.352 -7.137 1.00 87.44 82 TRP A C 1
ATOM 651 O O . TRP A 1 82 ? -2.325 -5.922 -8.151 1.00 87.44 82 TRP A O 1
ATOM 661 N N . ILE A 1 83 ? -2.194 -6.807 -6.083 1.00 90.25 83 ILE A N 1
ATOM 662 C CA . ILE A 1 83 ? -0.726 -6.806 -5.981 1.00 90.25 83 ILE A CA 1
ATOM 663 C C . ILE A 1 83 ? -0.080 -7.614 -7.113 1.00 90.25 83 ILE A C 1
ATOM 665 O O . ILE A 1 83 ? 0.998 -7.255 -7.577 1.00 90.25 83 ILE A O 1
ATOM 669 N N . VAL A 1 84 ? -0.741 -8.681 -7.562 1.00 93.31 84 VAL A N 1
ATOM 670 C CA . VAL A 1 84 ? -0.282 -9.552 -8.654 1.00 93.31 84 VAL A CA 1
ATOM 671 C C . VAL A 1 84 ? -0.754 -9.025 -10.014 1.00 93.31 84 VAL A C 1
ATOM 673 O O . VAL A 1 84 ? 0.024 -8.951 -10.967 1.00 93.31 84 VAL A O 1
ATOM 676 N N . LEU A 1 85 ? -2.024 -8.629 -10.121 1.00 91.50 85 LEU A N 1
ATOM 677 C CA . LEU A 1 85 ? -2.649 -8.291 -11.399 1.00 91.50 85 LEU A CA 1
ATOM 678 C C . LEU A 1 85 ? -2.171 -6.948 -11.967 1.00 91.50 85 LEU A C 1
ATOM 680 O O . LEU A 1 85 ? -1.911 -6.855 -13.168 1.00 91.50 85 LEU A O 1
ATOM 684 N N . ALA A 1 86 ? -2.027 -5.911 -11.137 1.00 87.50 86 ALA A N 1
ATOM 685 C CA . ALA A 1 86 ? -1.669 -4.580 -11.627 1.00 87.50 86 ALA A CA 1
ATOM 686 C C . ALA A 1 86 ? -0.261 -4.537 -12.267 1.00 87.50 86 ALA A C 1
ATOM 688 O O . ALA A 1 86 ? -0.143 -4.051 -13.399 1.00 87.50 86 ALA A O 1
ATOM 689 N N . PRO A 1 87 ? 0.795 -5.110 -11.651 1.00 90.19 87 PRO A N 1
ATOM 690 C CA . PRO A 1 87 ? 2.101 -5.230 -12.297 1.00 90.19 87 PRO A CA 1
ATOM 691 C C . PRO A 1 87 ? 2.070 -6.090 -13.559 1.00 90.19 87 PRO A C 1
ATOM 693 O O . PRO A 1 87 ? 2.779 -5.774 -14.512 1.00 90.19 87 PRO A O 1
ATOM 696 N N . ALA A 1 88 ? 1.251 -7.149 -13.602 1.00 91.81 88 ALA A N 1
ATOM 697 C CA . ALA A 1 88 ? 1.136 -8.004 -14.784 1.00 91.81 88 ALA A CA 1
ATOM 698 C C . ALA A 1 88 ? 0.625 -7.211 -15.995 1.00 91.81 88 ALA A C 1
ATOM 700 O O . ALA A 1 88 ? 1.223 -7.273 -17.071 1.00 91.81 88 ALA A O 1
ATOM 701 N N . ILE A 1 89 ? -0.437 -6.420 -15.805 1.00 91.25 89 ILE A N 1
ATOM 702 C CA . ILE A 1 89 ? -1.011 -5.565 -16.853 1.00 91.25 89 ILE A CA 1
ATOM 703 C C . ILE A 1 89 ? 0.002 -4.501 -17.288 1.00 91.25 89 ILE A C 1
ATOM 705 O O . ILE A 1 89 ? 0.231 -4.326 -18.487 1.00 91.25 89 ILE A O 1
ATOM 709 N N . TYR A 1 90 ? 0.639 -3.816 -16.332 1.00 87.56 90 TYR A N 1
ATOM 710 C CA . TYR A 1 90 ? 1.636 -2.787 -16.633 1.00 87.56 90 TYR A CA 1
ATOM 711 C C . TYR A 1 90 ? 2.805 -3.352 -17.445 1.00 87.56 90 TYR A C 1
ATOM 713 O O . TYR A 1 90 ? 3.144 -2.809 -18.496 1.00 87.56 90 TYR A O 1
ATOM 721 N N . VAL A 1 91 ? 3.397 -4.462 -16.992 1.00 87.00 91 VAL A N 1
ATOM 722 C CA . VAL A 1 91 ? 4.529 -5.104 -17.669 1.00 87.00 91 VAL A CA 1
ATOM 723 C C . VAL A 1 91 ? 4.121 -5.604 -19.054 1.00 87.00 91 VAL A C 1
ATOM 725 O O . VAL A 1 91 ? 4.890 -5.413 -19.992 1.00 87.00 91 VAL A O 1
ATOM 728 N N . ALA A 1 92 ? 2.921 -6.170 -19.219 1.00 88.56 92 ALA A N 1
ATOM 729 C CA . ALA A 1 92 ? 2.427 -6.604 -20.526 1.00 88.56 92 ALA A CA 1
ATOM 730 C C . ALA A 1 92 ? 2.373 -5.440 -21.529 1.00 88.56 92 ALA A C 1
ATOM 732 O O . ALA A 1 92 ? 2.970 -5.521 -22.603 1.00 88.56 92 ALA A O 1
ATOM 733 N N . VAL A 1 93 ? 1.734 -4.325 -21.159 1.00 86.44 93 VAL A N 1
ATOM 734 C CA . VAL A 1 93 ? 1.641 -3.136 -22.023 1.00 86.44 93 VAL A CA 1
ATOM 735 C C . VAL A 1 93 ? 3.023 -2.534 -22.280 1.00 86.44 93 VAL A C 1
ATOM 737 O O . VAL A 1 93 ? 3.364 -2.221 -23.422 1.00 86.44 93 VAL A O 1
ATOM 740 N N . TYR A 1 94 ? 3.844 -2.412 -21.236 1.00 81.81 94 TYR A N 1
ATOM 741 C CA . TYR A 1 94 ? 5.188 -1.851 -21.331 1.00 81.81 94 TYR A CA 1
ATOM 742 C C . TYR A 1 94 ? 6.084 -2.661 -22.280 1.00 81.81 94 TYR A C 1
ATOM 744 O O . TYR A 1 94 ? 6.758 -2.079 -23.131 1.00 81.81 94 TYR A O 1
ATOM 752 N N . TYR A 1 95 ? 6.039 -3.995 -22.213 1.00 82.62 95 TYR A N 1
ATOM 753 C CA . TYR A 1 95 ? 6.787 -4.857 -23.132 1.00 82.62 95 TYR A CA 1
ATOM 754 C C . TYR A 1 95 ? 6.286 -4.766 -24.572 1.00 82.62 95 TYR A C 1
ATOM 756 O O . TYR A 1 95 ? 7.110 -4.715 -25.485 1.00 82.62 95 TYR A O 1
ATOM 764 N N . CYS A 1 96 ? 4.968 -4.698 -24.783 1.00 83.62 96 CYS A N 1
ATOM 765 C CA . CYS A 1 96 ? 4.396 -4.540 -26.120 1.00 83.62 96 CYS A CA 1
ATOM 766 C C . CYS A 1 96 ? 4.794 -3.212 -26.784 1.00 83.62 96 CYS A C 1
ATOM 768 O O . CYS A 1 96 ? 4.922 -3.166 -28.005 1.00 83.62 96 CYS A O 1
ATOM 770 N N . MET A 1 97 ? 4.980 -2.140 -26.005 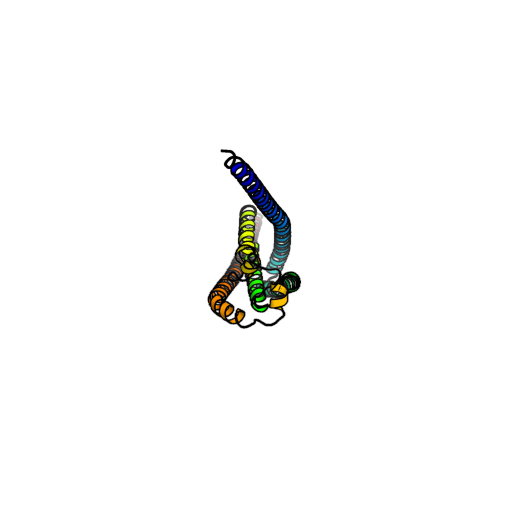1.00 81.62 97 MET A N 1
ATOM 771 C CA . MET A 1 97 ? 5.251 -0.802 -26.545 1.00 81.62 97 MET A CA 1
ATOM 772 C C . MET A 1 97 ? 6.738 -0.436 -26.611 1.00 81.62 97 MET A C 1
ATOM 774 O O . MET A 1 97 ? 7.150 0.236 -27.554 1.00 81.62 97 MET A O 1
ATOM 778 N N . VAL A 1 98 ? 7.534 -0.817 -25.608 1.00 79.12 98 VAL A N 1
ATOM 779 C CA . VAL A 1 98 ? 8.900 -0.289 -25.414 1.00 79.12 98 VAL A CA 1
ATOM 780 C C . VAL A 1 98 ? 9.985 -1.314 -25.765 1.00 79.12 98 VAL A C 1
ATOM 782 O O . VAL A 1 98 ? 11.106 -0.917 -26.067 1.00 79.12 98 VAL A O 1
ATOM 785 N N . VAL A 1 99 ? 9.662 -2.615 -25.783 1.00 75.69 99 VAL A N 1
ATOM 786 C CA . VAL A 1 99 ? 10.619 -3.723 -25.999 1.00 75.69 99 VAL A CA 1
ATOM 787 C C . VAL A 1 99 ? 11.880 -3.562 -25.123 1.00 75.69 99 VAL A C 1
ATOM 789 O O . VAL A 1 99 ? 12.994 -3.393 -25.632 1.00 75.69 99 VAL A O 1
ATOM 792 N N . PRO A 1 100 ? 11.729 -3.557 -23.785 1.00 74.19 100 PRO A N 1
ATOM 793 C CA . PRO A 1 100 ? 12.862 -3.397 -22.881 1.00 74.19 100 PRO A CA 1
ATOM 794 C C . PRO A 1 100 ? 13.830 -4.587 -22.995 1.00 74.19 100 PRO A C 1
ATOM 796 O O . PRO A 1 100 ? 13.431 -5.720 -23.261 1.00 74.19 100 PRO A O 1
ATOM 799 N N . ARG A 1 101 ? 15.126 -4.331 -22.771 1.00 68.56 101 ARG A N 1
ATOM 800 C CA . ARG A 1 101 ? 16.195 -5.349 -22.872 1.00 68.56 101 ARG A CA 1
ATOM 801 C C . ARG A 1 101 ? 16.337 -6.237 -21.632 1.00 68.56 101 ARG A C 1
ATOM 803 O O . ARG A 1 101 ? 17.048 -7.240 -21.687 1.00 68.56 101 ARG A O 1
ATOM 810 N N . GLY A 1 102 ? 15.736 -5.844 -20.509 1.00 74.38 102 GLY A N 1
ATOM 811 C CA . GLY A 1 102 ? 15.772 -6.630 -19.278 1.00 74.38 102 GLY A CA 1
ATOM 812 C C . GLY A 1 102 ? 14.865 -7.866 -19.344 1.00 74.38 102 GLY A C 1
ATOM 813 O O . GLY A 1 102 ? 14.067 -7.998 -20.265 1.00 74.38 102 GLY A O 1
ATOM 814 N N . PRO A 1 103 ? 14.969 -8.791 -18.378 1.00 81.94 103 PRO A N 1
ATOM 815 C CA . PRO A 1 103 ? 14.069 -9.934 -18.300 1.00 81.94 103 PRO A CA 1
ATOM 816 C C . PRO A 1 103 ? 12.707 -9.549 -17.691 1.00 81.94 103 PRO A C 1
ATOM 818 O O . PRO A 1 103 ? 12.649 -8.830 -16.692 1.00 81.94 103 PRO A O 1
ATOM 821 N N . ILE A 1 104 ? 11.609 -10.086 -18.247 1.00 85.38 104 ILE A N 1
ATOM 822 C CA . ILE A 1 104 ? 10.213 -9.778 -17.849 1.00 85.38 104 ILE A CA 1
ATOM 823 C C . ILE A 1 104 ? 9.999 -9.957 -16.346 1.00 85.38 104 ILE A C 1
ATOM 825 O O . ILE A 1 104 ? 9.413 -9.100 -15.683 1.00 85.38 104 ILE A O 1
ATOM 829 N N . TRP A 1 105 ? 10.519 -11.056 -15.800 1.00 86.06 105 TRP A N 1
ATOM 830 C CA . TRP A 1 105 ? 10.325 -11.413 -14.400 1.00 86.06 105 TRP A CA 1
ATOM 831 C C . TRP A 1 105 ? 10.912 -10.372 -13.438 1.00 86.06 105 TRP A C 1
ATOM 833 O O . TRP A 1 105 ? 10.347 -10.168 -12.372 1.00 86.06 105 TRP A O 1
ATOM 843 N N . ALA A 1 106 ? 11.997 -9.674 -13.795 1.00 85.81 106 ALA A N 1
ATOM 844 C CA . ALA A 1 106 ? 12.619 -8.697 -12.901 1.00 85.81 106 ALA A CA 1
ATOM 845 C C . ALA A 1 106 ? 11.727 -7.462 -12.718 1.00 85.81 106 ALA A C 1
ATOM 847 O O . ALA A 1 106 ? 11.490 -7.029 -11.590 1.00 85.81 106 ALA A O 1
ATOM 848 N N . TYR A 1 107 ? 11.176 -6.939 -13.817 1.00 84.31 107 TYR A N 1
ATOM 849 C CA . TYR A 1 107 ? 10.218 -5.831 -13.775 1.00 84.31 107 TYR A CA 1
ATOM 850 C C . TYR A 1 107 ? 8.932 -6.228 -13.054 1.00 84.31 107 TYR A C 1
ATOM 852 O O . TYR A 1 107 ? 8.408 -5.453 -12.257 1.00 84.31 107 TYR A O 1
ATOM 860 N N . TYR A 1 108 ? 8.454 -7.450 -13.298 1.00 90.69 108 TYR A N 1
ATOM 861 C CA . TYR A 1 108 ? 7.267 -7.973 -12.637 1.00 90.69 108 TYR A CA 1
ATOM 862 C C . TYR A 1 108 ? 7.464 -8.104 -11.122 1.00 90.69 108 TYR A C 1
ATOM 864 O O . TYR A 1 108 ? 6.657 -7.579 -10.361 1.00 90.69 108 TYR A O 1
ATOM 872 N N . THR A 1 109 ? 8.565 -8.713 -10.669 1.00 90.38 109 THR A N 1
ATOM 873 C CA . THR A 1 109 ? 8.874 -8.856 -9.238 1.00 90.38 109 THR A CA 1
ATOM 874 C C . THR A 1 109 ? 8.990 -7.501 -8.549 1.00 90.38 109 THR A C 1
ATOM 876 O O . THR A 1 109 ? 8.408 -7.315 -7.483 1.00 90.38 109 THR A O 1
ATOM 879 N N . VAL A 1 110 ? 9.689 -6.534 -9.153 1.00 87.81 110 VAL A N 1
ATOM 880 C CA . VAL A 1 110 ? 9.795 -5.179 -8.586 1.00 87.81 110 VAL A CA 1
ATOM 881 C C . VAL A 1 110 ? 8.424 -4.515 -8.519 1.00 87.81 110 VAL A C 1
ATOM 883 O O . VAL A 1 110 ? 8.079 -3.965 -7.478 1.00 87.81 110 VAL A O 1
ATOM 886 N N . GLY A 1 111 ? 7.611 -4.622 -9.572 1.00 87.06 111 GLY A N 1
ATOM 887 C CA . GLY A 1 111 ? 6.239 -4.115 -9.567 1.00 87.06 111 GLY A CA 1
ATOM 888 C C . GLY A 1 111 ? 5.391 -4.728 -8.450 1.00 87.06 111 GLY A C 1
ATOM 889 O O . GLY A 1 111 ? 4.776 -3.993 -7.680 1.00 87.06 111 GLY A O 1
ATOM 890 N N . CYS A 1 112 ? 5.428 -6.053 -8.288 1.00 92.00 112 CYS A N 1
ATOM 891 C CA . CYS A 1 112 ? 4.741 -6.755 -7.201 1.00 92.00 112 CYS A CA 1
ATOM 892 C C . CYS A 1 112 ? 5.213 -6.281 -5.824 1.00 92.00 112 CYS A C 1
ATOM 894 O O . CYS A 1 112 ? 4.389 -6.044 -4.945 1.00 92.00 112 CYS A O 1
ATOM 896 N N . LEU A 1 113 ? 6.520 -6.095 -5.626 1.00 89.25 113 LEU A N 1
ATOM 897 C CA . LEU A 1 113 ? 7.076 -5.624 -4.356 1.00 89.25 113 LEU A CA 1
ATOM 898 C C . LEU A 1 113 ? 6.712 -4.166 -4.053 1.00 89.25 113 LEU A C 1
ATOM 900 O O . LEU A 1 113 ? 6.414 -3.838 -2.905 1.00 89.25 113 LEU A O 1
ATOM 904 N N . VAL A 1 114 ? 6.667 -3.305 -5.070 1.00 86.12 114 VAL A N 1
ATOM 905 C CA . VAL A 1 114 ? 6.189 -1.922 -4.936 1.00 86.12 114 VAL A CA 1
ATOM 906 C C . VAL A 1 114 ? 4.701 -1.903 -4.581 1.00 86.12 114 VAL A C 1
ATOM 908 O O . VAL A 1 114 ? 4.310 -1.216 -3.637 1.00 86.12 114 VAL A O 1
ATOM 911 N N . CYS A 1 115 ? 3.867 -2.696 -5.262 1.00 89.00 115 CYS A N 1
ATOM 912 C CA . CYS A 1 115 ? 2.445 -2.836 -4.932 1.00 89.00 115 CYS A CA 1
ATOM 913 C C . CYS A 1 115 ? 2.234 -3.439 -3.533 1.00 89.00 115 CYS A C 1
ATOM 915 O O . CYS A 1 115 ? 1.357 -2.998 -2.786 1.00 89.00 115 CYS A O 1
ATOM 917 N N . TRP A 1 116 ? 3.064 -4.405 -3.137 1.00 91.06 116 TRP A N 1
ATOM 918 C CA . TRP A 1 116 ? 3.058 -5.000 -1.803 1.00 91.06 116 TRP A CA 1
ATOM 919 C C . TRP A 1 116 ? 3.394 -3.968 -0.722 1.00 91.06 116 TRP A C 1
ATOM 921 O O . TRP A 1 116 ? 2.654 -3.837 0.253 1.00 91.06 116 TRP A O 1
ATOM 931 N N . TRP A 1 117 ? 4.470 -3.199 -0.882 1.00 88.31 117 TRP A N 1
ATOM 932 C CA . TRP A 1 117 ? 4.828 -2.112 0.035 1.00 88.31 117 TRP A CA 1
ATOM 933 C C . TRP A 1 117 ? 3.748 -1.029 0.098 1.00 88.31 117 TRP A C 1
ATOM 935 O O . TRP A 1 117 ? 3.342 -0.611 1.185 1.00 88.31 117 TRP A O 1
ATOM 945 N N . SER A 1 118 ? 3.240 -0.618 -1.064 1.00 83.44 118 SER A N 1
ATOM 946 C CA . SER A 1 118 ? 2.199 0.401 -1.201 1.00 83.44 118 SER A CA 1
ATOM 947 C C . SER A 1 118 ? 0.897 -0.004 -0.495 1.00 83.44 118 SER A C 1
ATOM 949 O O . SER A 1 118 ? 0.355 0.749 0.311 1.00 83.44 118 SER A O 1
ATOM 951 N N . SER A 1 119 ? 0.406 -1.220 -0.706 1.00 85.56 119 SER A N 1
ATOM 952 C CA . SER A 1 119 ? -0.776 -1.711 0.021 1.00 85.56 119 SER A CA 1
ATOM 953 C C . SER A 1 119 ? -0.529 -1.781 1.535 1.00 85.56 119 SER A C 1
ATOM 955 O O . SER A 1 119 ? -1.343 -1.303 2.321 1.00 85.56 119 SER A O 1
ATOM 957 N N . GLY A 1 120 ? 0.634 -2.284 1.966 1.00 84.81 120 GLY A N 1
ATOM 958 C CA . GLY A 1 120 ? 0.982 -2.375 3.389 1.00 84.81 120 GLY A CA 1
ATOM 959 C C . GLY A 1 120 ? 1.019 -1.016 4.095 1.00 84.81 120 GLY A C 1
ATOM 960 O O . GLY A 1 120 ? 0.515 -0.870 5.207 1.00 84.81 120 GLY A O 1
ATOM 961 N N . THR A 1 121 ? 1.583 -0.001 3.443 1.00 78.94 121 THR A N 1
ATOM 962 C CA . THR A 1 121 ? 1.646 1.360 3.995 1.00 78.94 121 THR A CA 1
ATOM 963 C C . THR A 1 121 ? 0.288 2.060 3.973 1.00 78.94 121 THR A C 1
ATOM 965 O O . THR A 1 121 ? -0.036 2.762 4.928 1.00 78.94 121 THR A O 1
ATOM 968 N N . ALA A 1 122 ? -0.549 1.816 2.958 1.00 79.75 122 ALA A N 1
ATOM 969 C CA . ALA A 1 122 ? -1.928 2.309 2.947 1.00 79.75 122 ALA A CA 1
ATOM 970 C C . ALA A 1 122 ? -2.728 1.758 4.141 1.00 79.75 122 ALA A C 1
ATOM 972 O O . ALA A 1 122 ? -3.453 2.511 4.794 1.00 79.75 122 ALA A O 1
ATOM 973 N N . TYR A 1 123 ? -2.516 0.487 4.501 1.00 78.06 123 TYR A N 1
ATOM 974 C CA . TYR A 1 123 ? -3.120 -0.104 5.694 1.00 78.06 123 TYR A CA 1
ATOM 975 C C . TYR A 1 123 ? -2.672 0.567 6.987 1.00 78.06 123 TYR A C 1
ATOM 977 O O . TYR A 1 123 ? -3.520 1.014 7.762 1.00 78.06 123 TYR A O 1
ATOM 985 N N . ALA A 1 124 ? -1.360 0.694 7.194 1.00 80.25 124 ALA A N 1
ATOM 986 C CA . ALA A 1 124 ? -0.812 1.345 8.384 1.00 80.25 124 ALA A CA 1
ATOM 987 C C . ALA A 1 124 ? -1.333 2.784 8.551 1.00 80.25 124 ALA A C 1
ATOM 989 O O . ALA A 1 124 ? -1.547 3.255 9.668 1.00 80.25 124 ALA A O 1
ATOM 990 N N . LEU A 1 125 ? -1.575 3.479 7.438 1.00 75.81 125 LEU A N 1
ATOM 991 C CA . LEU A 1 125 ? -2.125 4.829 7.453 1.00 75.81 125 LEU A CA 1
ATOM 992 C C . LEU A 1 125 ? -3.630 4.862 7.711 1.00 75.81 125 LEU A C 1
ATOM 994 O O . LEU A 1 125 ? -4.073 5.667 8.524 1.00 75.81 125 LEU A O 1
ATOM 998 N N . SER A 1 126 ? -4.414 3.977 7.094 1.00 74.12 126 SER A N 1
ATOM 999 C CA . SER A 1 126 ? -5.867 3.897 7.335 1.00 74.12 126 SER A CA 1
ATOM 1000 C C . SER A 1 126 ? -6.217 3.619 8.806 1.00 74.12 126 SER A C 1
ATOM 1002 O O . SER A 1 126 ? -7.261 4.032 9.312 1.00 74.12 126 SER A O 1
ATOM 1004 N N . LEU A 1 127 ? -5.306 2.951 9.516 1.00 73.56 127 LEU A N 1
ATOM 1005 C CA . LEU A 1 127 ? -5.428 2.614 10.930 1.00 73.56 127 LEU A CA 1
ATOM 1006 C C . LEU A 1 127 ? -4.722 3.618 11.855 1.00 73.56 127 LEU A C 1
ATOM 1008 O O . LEU A 1 127 ? -4.881 3.557 13.079 1.00 73.56 127 LEU A O 1
ATOM 1012 N N . SER A 1 128 ? -3.987 4.578 11.302 1.00 76.00 128 SER A N 1
ATOM 1013 C CA . SER A 1 128 ? -3.372 5.647 12.083 1.00 76.00 128 SER A CA 1
ATOM 1014 C C . SER A 1 128 ? -4.396 6.742 12.433 1.00 76.00 128 SER A C 1
ATOM 1016 O O . SER A 1 128 ? -5.270 7.050 11.625 1.00 76.00 128 SER A O 1
ATOM 1018 N N . PRO A 1 129 ? -4.319 7.355 13.626 1.00 66.25 129 PRO A N 1
ATOM 1019 C CA . PRO A 1 129 ? -5.166 8.485 14.014 1.00 66.25 129 PRO A CA 1
ATOM 1020 C C . PRO A 1 129 ? -4.614 9.827 13.488 1.00 66.25 129 PRO A C 1
ATOM 1022 O O . PRO A 1 129 ? -4.612 10.821 14.213 1.00 66.25 129 PRO A O 1
ATOM 1025 N N . LEU A 1 130 ? -4.081 9.857 12.262 1.00 61.06 130 LEU A N 1
ATOM 1026 C CA . LEU A 1 130 ? -3.456 11.057 11.698 1.00 61.06 130 LEU A CA 1
ATOM 1027 C C . LEU A 1 130 ? -4.516 12.068 11.213 1.00 61.06 130 LEU A C 1
ATOM 1029 O O . LEU A 1 130 ? -5.498 11.667 10.580 1.00 61.06 130 LEU A O 1
ATOM 1033 N N . PRO A 1 131 ? -4.332 13.379 11.466 1.00 56.47 131 PRO A N 1
ATOM 1034 C CA . PRO A 1 131 ? -5.201 14.416 10.925 1.00 56.47 131 PRO A CA 1
ATOM 1035 C C . PRO A 1 131 ? -5.033 14.545 9.395 1.00 56.47 131 PRO A C 1
ATOM 1037 O O . PRO A 1 131 ? -3.944 14.326 8.860 1.00 56.47 131 PRO A O 1
ATOM 1040 N N . PRO A 1 132 ? -6.081 14.967 8.662 1.00 57.47 132 PRO A N 1
ATOM 1041 C CA . PRO A 1 132 ? -6.109 14.960 7.193 1.00 57.47 132 PRO A CA 1
ATOM 1042 C C . PRO A 1 132 ? -5.073 15.879 6.514 1.00 57.47 132 PRO A C 1
ATOM 1044 O O . PRO A 1 132 ? -4.817 15.725 5.322 1.00 57.47 132 PRO A O 1
ATOM 1047 N N . LEU A 1 133 ? -4.468 16.828 7.240 1.00 53.75 133 LEU A N 1
ATOM 1048 C CA . LEU A 1 133 ? -3.523 17.805 6.683 1.00 53.75 133 LEU A CA 1
ATOM 1049 C C . LEU A 1 133 ? -2.122 17.212 6.437 1.00 53.75 133 LEU A C 1
ATOM 1051 O O . LEU A 1 133 ? -1.533 17.440 5.383 1.00 53.75 133 LEU A O 1
ATOM 1055 N N . GLU A 1 134 ? -1.610 16.406 7.372 1.00 56.09 134 GLU A N 1
ATOM 1056 C CA . GLU A 1 134 ? -0.298 15.741 7.253 1.00 56.09 134 GLU A CA 1
ATOM 1057 C C . GLU A 1 134 ? -0.314 14.639 6.181 1.00 56.09 134 GLU A C 1
ATOM 1059 O O . GLU A 1 134 ? 0.707 14.294 5.583 1.00 56.09 134 GLU A O 1
ATOM 1064 N N . TYR A 1 135 ? -1.512 14.150 5.856 1.00 56.16 135 TYR A N 1
ATOM 1065 C CA . TYR A 1 135 ? -1.741 13.142 4.833 1.00 56.16 135 TYR A CA 1
ATOM 1066 C C . TYR A 1 135 ? -1.342 13.622 3.427 1.00 56.16 135 TYR A C 1
ATOM 1068 O O . TYR A 1 135 ? -0.757 12.868 2.652 1.00 56.16 135 TYR A O 1
ATOM 1076 N N . MET A 1 136 ? -1.587 14.895 3.097 1.00 53.97 136 MET A N 1
ATOM 1077 C CA . MET A 1 136 ? -1.292 15.448 1.764 1.00 53.97 136 MET A CA 1
ATOM 1078 C C . MET A 1 136 ? 0.214 15.520 1.461 1.00 53.97 136 MET A C 1
ATOM 1080 O O . MET A 1 136 ? 0.620 15.370 0.308 1.00 53.97 136 MET A O 1
ATOM 1084 N N . GLN A 1 137 ? 1.054 15.705 2.484 1.00 58.12 137 GLN A N 1
ATOM 1085 C CA . GLN A 1 137 ? 2.514 15.699 2.332 1.00 58.12 137 GLN A CA 1
ATOM 1086 C C . GLN A 1 137 ? 3.072 14.283 2.145 1.00 58.12 137 GLN A C 1
ATOM 1088 O O . GLN A 1 137 ? 4.030 14.093 1.400 1.00 58.12 137 GLN A O 1
ATOM 1093 N N . TYR A 1 138 ? 2.450 13.273 2.755 1.00 56.75 138 TYR A N 1
ATOM 1094 C CA . TYR A 1 138 ? 2.837 11.875 2.550 1.00 56.75 138 TYR A CA 1
ATOM 1095 C C . TYR A 1 138 ? 2.586 11.414 1.102 1.00 56.75 138 TYR A C 1
ATOM 1097 O O . TYR A 1 138 ? 3.421 10.740 0.494 1.00 56.75 138 TYR A O 1
ATOM 1105 N N . VAL A 1 139 ? 1.457 11.830 0.518 1.00 56.66 139 VAL A N 1
ATOM 1106 C CA . VAL A 1 139 ? 1.073 11.485 -0.862 1.00 56.66 139 VAL A CA 1
ATOM 1107 C C . VAL A 1 139 ? 2.074 12.026 -1.887 1.00 56.66 139 VAL A C 1
ATOM 1109 O O . VAL A 1 139 ? 2.418 11.323 -2.839 1.00 56.66 139 VAL A O 1
ATOM 1112 N N . SER A 1 140 ? 2.591 13.243 -1.687 1.00 54.41 140 SER A N 1
ATOM 1113 C CA . SER A 1 140 ? 3.586 13.819 -2.599 1.00 54.41 140 SER A CA 1
ATOM 1114 C C . SER A 1 140 ? 4.933 13.092 -2.529 1.00 54.41 140 SER A C 1
ATOM 1116 O O . SER A 1 140 ? 5.575 12.917 -3.562 1.00 54.41 140 SER A O 1
ATOM 1118 N N . TYR A 1 141 ? 5.337 12.594 -1.356 1.00 55.66 141 TYR A N 1
ATOM 1119 C CA . TYR A 1 141 ? 6.590 11.849 -1.191 1.00 55.66 141 TYR A CA 1
ATOM 1120 C C . TYR A 1 141 ? 6.555 10.486 -1.901 1.00 55.66 141 TYR A C 1
ATOM 1122 O O . TYR A 1 141 ? 7.491 10.125 -2.617 1.00 55.66 141 TYR A O 1
ATOM 1130 N N . ARG A 1 142 ? 5.429 9.769 -1.792 1.00 58.75 142 ARG A N 1
ATOM 1131 C CA . ARG A 1 142 ? 5.205 8.479 -2.469 1.00 58.75 142 ARG A CA 1
ATOM 1132 C C . ARG A 1 142 ? 5.295 8.571 -3.995 1.00 58.75 142 ARG A C 1
ATOM 1134 O O . ARG A 1 142 ? 5.757 7.642 -4.653 1.00 58.75 142 ARG A O 1
ATOM 1141 N N . TYR A 1 143 ? 4.842 9.692 -4.551 1.00 57.25 143 TYR A N 1
ATOM 1142 C CA . TYR A 1 143 ? 4.878 9.973 -5.986 1.00 57.25 143 TYR A CA 1
ATOM 1143 C C . TYR A 1 143 ? 6.316 10.059 -6.517 1.00 57.25 143 TYR A C 1
ATOM 1145 O O . TYR A 1 143 ? 6.635 9.432 -7.528 1.00 57.25 143 TYR A O 1
ATOM 1153 N N . TYR A 1 144 ? 7.199 10.775 -5.812 1.00 55.75 144 TYR A N 1
ATOM 1154 C CA . TYR A 1 144 ? 8.607 10.891 -6.206 1.00 55.75 144 TYR A CA 1
ATOM 1155 C C . TYR A 1 144 ? 9.358 9.563 -6.102 1.00 55.75 144 TYR A C 1
ATOM 1157 O O . TYR A 1 144 ? 10.236 9.298 -6.918 1.00 55.75 144 TYR A O 1
ATOM 1165 N N . GLU A 1 145 ? 8.989 8.706 -5.152 1.00 56.94 145 GLU A N 1
ATOM 1166 C CA . GLU A 1 145 ? 9.631 7.404 -4.968 1.00 56.94 145 GLU A CA 1
ATOM 1167 C C . GLU A 1 145 ? 9.284 6.425 -6.106 1.00 56.94 145 GLU A C 1
ATOM 1169 O O . GLU A 1 145 ? 10.173 5.807 -6.694 1.00 56.94 145 GLU A O 1
ATOM 1174 N N . ILE A 1 146 ? 8.004 6.349 -6.495 1.00 57.47 146 ILE A N 1
ATOM 1175 C CA . ILE A 1 146 ? 7.549 5.489 -7.602 1.00 57.47 146 ILE A CA 1
ATOM 1176 C C . ILE A 1 146 ? 8.096 5.999 -8.943 1.00 57.47 146 ILE A C 1
ATOM 1178 O O . ILE A 1 146 ? 8.585 5.213 -9.757 1.00 57.47 146 ILE A O 1
ATOM 1182 N N . ILE A 1 147 ? 8.070 7.314 -9.178 1.00 54.50 147 ILE A N 1
ATOM 1183 C CA . ILE A 1 147 ? 8.596 7.889 -10.423 1.00 54.50 147 ILE A CA 1
ATOM 1184 C C . ILE A 1 147 ? 10.119 7.793 -10.490 1.00 54.50 147 ILE A C 1
ATOM 1186 O O . ILE A 1 147 ? 10.653 7.441 -11.541 1.00 54.50 147 ILE A O 1
ATOM 1190 N N . GLY A 1 148 ? 10.825 8.026 -9.383 1.00 54.12 148 GLY A N 1
ATOM 1191 C CA . GLY A 1 148 ? 12.272 7.837 -9.315 1.00 54.12 148 GLY A CA 1
ATOM 1192 C C . GLY A 1 148 ? 12.674 6.395 -9.639 1.00 54.12 148 GLY A C 1
ATOM 1193 O O . GLY A 1 148 ? 13.595 6.174 -10.429 1.00 54.12 148 GLY A O 1
ATOM 1194 N N . ALA A 1 149 ? 11.936 5.414 -9.108 1.00 55.44 149 ALA A N 1
ATOM 1195 C CA . ALA A 1 149 ? 12.204 3.996 -9.336 1.00 55.44 149 ALA A CA 1
ATOM 1196 C C . ALA A 1 149 ? 11.963 3.551 -10.792 1.00 55.44 149 ALA A C 1
ATOM 1198 O O . ALA A 1 149 ? 12.769 2.792 -11.334 1.00 55.44 149 ALA A O 1
ATOM 1199 N N . PHE A 1 150 ? 10.887 4.021 -11.437 1.00 52.59 150 PHE A N 1
ATOM 1200 C CA . PHE A 1 150 ? 10.497 3.550 -12.774 1.00 52.59 150 PHE A CA 1
ATOM 1201 C C . PHE A 1 150 ? 10.958 4.439 -13.940 1.00 52.59 150 PHE A C 1
ATOM 1203 O O . PHE A 1 150 ? 11.207 3.906 -15.019 1.00 52.59 150 PHE A O 1
ATOM 1210 N N . TYR A 1 151 ? 11.084 5.759 -13.763 1.00 50.47 151 TYR A N 1
ATOM 1211 C CA . TYR A 1 151 ? 11.257 6.698 -14.884 1.00 50.47 151 TYR A CA 1
ATOM 1212 C C . TYR A 1 151 ? 12.635 7.376 -14.964 1.00 50.47 151 TYR A C 1
ATOM 1214 O O . TYR A 1 151 ? 13.098 7.630 -16.074 1.00 50.47 151 TYR A O 1
ATOM 1222 N N . GLU A 1 152 ? 13.314 7.669 -13.847 1.00 48.38 152 GLU A N 1
ATOM 1223 C CA . GLU A 1 152 ? 14.581 8.436 -13.891 1.00 48.38 152 GLU A CA 1
ATOM 1224 C C . GLU A 1 152 ? 15.856 7.584 -13.802 1.00 48.38 152 GLU A C 1
ATOM 1226 O O . GLU A 1 152 ? 16.883 7.913 -14.418 1.00 48.38 152 GLU A O 1
ATOM 1231 N N . TYR A 1 153 ? 15.813 6.480 -13.054 1.00 48.41 153 TYR A N 1
ATOM 1232 C CA . TYR A 1 153 ? 17.006 5.669 -12.793 1.00 48.41 153 TYR A CA 1
ATOM 1233 C C . TYR A 1 153 ? 17.018 4.341 -13.561 1.00 48.41 153 TYR A C 1
ATOM 1235 O O . TYR A 1 153 ? 18.100 3.898 -13.961 1.00 48.41 153 TYR A O 1
ATOM 1243 N N . GLY A 1 154 ? 15.844 3.771 -13.864 1.00 52.91 154 GLY A N 1
ATOM 1244 C CA . GLY A 1 154 ? 15.708 2.441 -14.464 1.00 52.91 154 GLY A CA 1
ATOM 1245 C C . GLY A 1 154 ? 16.293 1.350 -13.559 1.00 52.91 154 GLY A C 1
ATOM 1246 O O . GLY A 1 154 ? 17.104 1.613 -12.668 1.00 52.91 154 GLY A O 1
ATOM 1247 N N . ILE A 1 155 ? 15.929 0.086 -13.781 1.00 57.75 155 ILE A N 1
ATOM 1248 C CA . ILE A 1 155 ? 16.601 -1.015 -13.081 1.00 57.75 155 ILE A CA 1
ATOM 1249 C C . ILE A 1 155 ? 18.028 -1.073 -13.633 1.00 57.75 155 ILE A C 1
ATOM 1251 O O . ILE A 1 155 ? 18.267 -1.583 -14.725 1.00 57.75 155 ILE A O 1
ATOM 1255 N N . CYS A 1 156 ? 18.979 -0.513 -12.882 1.00 58.28 156 CYS A N 1
ATOM 1256 C CA . CYS A 1 156 ? 20.405 -0.613 -13.174 1.00 58.28 156 CYS A CA 1
ATOM 1257 C C . CYS A 1 156 ? 20.851 0.091 -14.480 1.00 58.28 156 CYS A C 1
ATOM 1259 O O . CYS A 1 156 ? 21.778 -0.358 -15.151 1.00 58.28 156 CYS A O 1
ATOM 1261 N N . GLY A 1 157 ? 20.175 1.178 -14.879 1.00 54.50 157 GLY A N 1
ATOM 1262 C CA . GLY A 1 157 ? 20.531 1.942 -16.082 1.00 54.50 157 GLY A CA 1
ATOM 1263 C C . GLY A 1 157 ? 20.286 1.225 -17.417 1.00 54.50 157 GLY A C 1
ATOM 1264 O O . GLY A 1 157 ? 20.652 1.774 -18.454 1.00 54.50 157 GLY A O 1
ATOM 1265 N N . MET A 1 158 ? 19.632 0.052 -17.419 1.00 54.53 158 MET A N 1
ATOM 1266 C CA . MET A 1 158 ? 19.343 -0.722 -18.640 1.00 54.53 158 MET A CA 1
ATOM 1267 C C . MET A 1 158 ? 18.537 0.064 -19.687 1.00 54.53 158 MET A C 1
ATOM 1269 O O . MET A 1 158 ? 18.661 -0.207 -20.880 1.00 54.53 158 MET A O 1
ATOM 1273 N N . ASP A 1 159 ? 17.759 1.060 -19.254 1.00 50.38 159 ASP A N 1
ATOM 1274 C CA . ASP A 1 159 ? 16.932 1.894 -20.133 1.00 50.38 159 ASP A CA 1
ATOM 1275 C C . ASP A 1 159 ? 17.663 3.141 -20.675 1.00 50.38 159 ASP A C 1
ATOM 1277 O O . ASP A 1 159 ? 17.189 3.771 -21.621 1.00 50.38 159 ASP A O 1
ATOM 1281 N N . LYS A 1 160 ? 18.840 3.509 -20.136 1.00 48.31 160 LYS A N 1
ATOM 1282 C CA . LYS A 1 160 ? 19.563 4.733 -20.553 1.00 48.31 160 LYS A CA 1
ATOM 1283 C C . LYS A 1 160 ? 20.338 4.585 -21.867 1.00 48.31 160 LYS A C 1
ATOM 1285 O O . LYS A 1 160 ? 20.660 5.595 -22.494 1.00 48.31 160 LYS A O 1
ATOM 1290 N N . ASP A 1 161 ? 20.552 3.360 -22.344 1.00 48.94 161 ASP A N 1
ATOM 1291 C CA . ASP A 1 161 ? 21.270 3.096 -23.600 1.00 48.94 161 ASP A CA 1
ATOM 1292 C C . ASP A 1 161 ? 20.431 3.321 -24.872 1.00 48.94 161 ASP A C 1
ATOM 1294 O O . ASP A 1 161 ? 20.962 3.246 -25.979 1.00 48.94 161 ASP A O 1
ATOM 1298 N N . LEU A 1 162 ? 19.135 3.635 -24.758 1.00 46.59 162 LEU A N 1
ATOM 1299 C CA . LEU A 1 162 ? 18.281 3.958 -25.913 1.00 46.59 162 LEU A CA 1
ATOM 1300 C C . LEU A 1 162 ? 18.490 5.382 -26.454 1.00 46.59 162 LEU A C 1
ATOM 1302 O O . LEU A 1 162 ? 18.131 5.662 -27.595 1.00 46.59 162 LEU A O 1
ATOM 1306 N N . SER A 1 163 ? 19.080 6.286 -25.665 1.00 43.19 163 SER A N 1
ATOM 1307 C CA . SER A 1 163 ? 19.161 7.713 -26.017 1.00 43.19 163 SER A CA 1
ATOM 1308 C C . SER A 1 163 ? 20.374 8.077 -26.891 1.00 43.19 163 SER A C 1
ATOM 1310 O O . SER A 1 163 ? 20.423 9.176 -27.440 1.00 43.19 163 SER A O 1
ATOM 1312 N N . ARG A 1 164 ? 21.371 7.187 -27.042 1.00 43.97 164 ARG A N 1
ATOM 1313 C CA . ARG A 1 164 ? 22.681 7.570 -27.610 1.00 43.97 164 ARG A CA 1
ATOM 1314 C C . ARG A 1 164 ? 23.069 6.974 -28.965 1.00 43.97 164 ARG A C 1
ATOM 1316 O O . ARG A 1 164 ? 24.133 7.334 -29.454 1.00 43.97 164 ARG A O 1
ATOM 1323 N N . GLY A 1 165 ? 22.261 6.140 -29.619 1.00 46.62 165 GLY A N 1
ATOM 1324 C CA . GLY A 1 165 ? 22.661 5.676 -30.950 1.00 46.62 165 GLY A CA 1
ATOM 1325 C C . GLY A 1 165 ? 21.746 4.663 -31.621 1.00 46.62 165 GLY A C 1
ATOM 1326 O O . GLY A 1 165 ? 21.523 3.573 -31.109 1.00 46.62 165 GLY A O 1
ATOM 1327 N N . ASP A 1 166 ? 21.323 5.049 -32.821 1.00 45.00 166 ASP A N 1
ATOM 1328 C CA . ASP A 1 166 ? 20.941 4.224 -33.964 1.00 45.00 166 ASP A CA 1
ATOM 1329 C C . ASP A 1 166 ? 19.601 3.473 -33.972 1.00 45.00 166 ASP A C 1
ATOM 1331 O O . ASP A 1 166 ? 19.361 2.462 -33.311 1.00 45.00 166 ASP A O 1
ATOM 1335 N N . ARG A 1 167 ? 18.781 3.891 -34.949 1.00 47.53 167 ARG A N 1
ATOM 1336 C CA . ARG A 1 167 ? 17.600 3.200 -35.496 1.00 47.53 167 ARG A CA 1
ATOM 1337 C C . ARG A 1 167 ? 17.865 1.749 -35.957 1.00 47.53 167 ARG A C 1
ATOM 1339 O O . ARG A 1 167 ? 16.912 1.056 -36.295 1.00 47.53 167 ARG A O 1
ATOM 1346 N N . LEU A 1 168 ? 19.111 1.259 -35.940 1.00 51.12 168 LEU A N 1
ATOM 1347 C CA . LEU A 1 168 ? 19.472 -0.144 -36.211 1.00 51.12 168 LEU A CA 1
ATOM 1348 C C . LEU A 1 168 ? 19.267 -1.099 -35.011 1.00 51.12 168 LEU A C 1
ATOM 1350 O O . LEU A 1 168 ? 19.371 -2.322 -35.167 1.00 51.12 168 LEU A O 1
ATOM 1354 N N . GLY A 1 169 ? 18.957 -0.579 -33.818 1.00 50.31 169 GLY A N 1
ATOM 1355 C CA . GLY A 1 169 ? 18.803 -1.382 -32.598 1.00 50.31 169 GLY A CA 1
ATOM 1356 C C . GLY A 1 169 ? 17.592 -2.323 -32.573 1.00 50.31 169 GLY A C 1
ATOM 1357 O O . GLY A 1 169 ? 17.660 -3.361 -31.921 1.00 50.31 169 GLY A O 1
ATOM 1358 N N . ILE A 1 170 ? 16.515 -2.008 -33.302 1.00 52.88 170 ILE A N 1
ATOM 1359 C CA . ILE A 1 170 ? 15.274 -2.808 -33.306 1.00 52.88 170 ILE A CA 1
ATOM 1360 C C . ILE A 1 170 ? 15.476 -4.131 -34.061 1.00 52.88 170 ILE A C 1
ATOM 1362 O O . ILE A 1 170 ? 15.063 -5.184 -33.584 1.00 52.88 170 ILE A O 1
ATOM 1366 N N . LEU A 1 171 ? 16.184 -4.102 -35.197 1.00 48.00 171 LEU A N 1
ATOM 1367 C CA . LEU A 1 171 ? 16.487 -5.312 -35.968 1.00 48.00 171 LEU A CA 1
ATOM 1368 C C . LEU A 1 171 ? 17.542 -6.174 -35.253 1.00 48.00 171 LEU A C 1
ATOM 1370 O O . LEU A 1 171 ? 17.397 -7.387 -35.170 1.00 48.00 171 LEU A O 1
ATOM 1374 N N . SER A 1 172 ? 18.537 -5.533 -34.629 1.00 50.31 172 SER A N 1
ATOM 1375 C CA . SER A 1 172 ? 19.601 -6.207 -33.865 1.00 50.31 172 SER A CA 1
ATOM 1376 C C . SER A 1 172 ? 19.121 -6.831 -32.544 1.00 50.31 172 SER A C 1
ATOM 1378 O O . SER A 1 172 ? 19.736 -7.780 -32.058 1.00 50.31 172 SER A O 1
ATOM 1380 N N . ALA A 1 173 ? 18.033 -6.314 -31.955 1.00 50.69 173 ALA A N 1
ATOM 1381 C CA . ALA A 1 173 ? 17.380 -6.905 -30.784 1.00 50.69 173 ALA A CA 1
ATOM 1382 C C . ALA A 1 173 ? 16.617 -8.196 -31.131 1.00 50.69 173 ALA A C 1
ATOM 1384 O O . ALA A 1 173 ? 16.495 -9.075 -30.282 1.00 50.69 173 ALA A O 1
ATOM 1385 N N . LEU A 1 174 ? 16.158 -8.332 -32.380 1.00 52.88 174 LEU A N 1
ATOM 1386 C CA . LEU A 1 174 ? 15.458 -9.519 -32.876 1.00 52.88 174 LEU A CA 1
ATOM 1387 C C . LEU A 1 174 ? 16.413 -10.588 -33.441 1.00 52.88 174 LEU A C 1
ATOM 1389 O O . LEU A 1 174 ? 16.062 -11.763 -33.446 1.00 52.88 174 LEU A O 1
ATOM 1393 N N . THR A 1 175 ? 17.627 -10.221 -33.877 1.00 53.78 175 THR A N 1
ATOM 1394 C CA . THR A 1 175 ? 18.556 -11.131 -34.585 1.00 53.78 175 THR A CA 1
ATOM 1395 C C . THR A 1 175 ? 19.693 -11.727 -33.737 1.00 53.78 175 THR A C 1
ATOM 1397 O O . THR A 1 175 ? 20.676 -12.210 -34.290 1.00 53.78 175 THR A O 1
ATOM 1400 N N . GLY A 1 176 ? 19.581 -11.761 -32.405 1.00 48.16 176 GLY A N 1
ATOM 1401 C CA . GLY A 1 176 ? 20.356 -12.726 -31.606 1.00 48.16 176 GLY A CA 1
ATOM 1402 C C . GLY A 1 176 ? 21.789 -12.339 -31.212 1.00 48.16 176 GLY A C 1
ATOM 1403 O O . GLY A 1 176 ? 22.711 -13.135 -31.369 1.00 48.16 176 GLY A O 1
ATOM 1404 N N . ARG A 1 177 ? 21.999 -11.170 -30.590 1.00 47.00 177 ARG A N 1
ATOM 1405 C CA . ARG A 1 177 ? 23.233 -10.905 -29.814 1.00 47.00 177 ARG A CA 1
ATOM 1406 C C . ARG A 1 177 ? 22.961 -11.004 -28.309 1.00 47.00 177 ARG A C 1
ATOM 1408 O O . ARG A 1 177 ? 22.960 -10.013 -27.587 1.00 47.00 177 ARG A O 1
ATOM 1415 N N . GLN A 1 178 ? 22.692 -12.228 -27.861 1.00 53.62 178 GLN A N 1
ATOM 1416 C CA . GLN A 1 178 ? 22.264 -12.573 -26.498 1.00 53.62 178 GLN A CA 1
ATOM 1417 C C . GLN A 1 178 ? 23.422 -12.589 -25.472 1.00 53.62 178 GLN A C 1
ATOM 1419 O O . GLN A 1 178 ? 23.183 -12.475 -24.272 1.00 53.62 178 GLN A O 1
ATOM 1424 N N . ASP A 1 179 ? 24.680 -12.622 -25.929 1.00 54.59 179 ASP A N 1
ATOM 1425 C CA . ASP A 1 179 ? 25.857 -12.781 -25.056 1.00 54.59 179 ASP A CA 1
ATOM 1426 C C . ASP A 1 179 ? 26.184 -11.579 -24.160 1.00 54.59 179 ASP A C 1
ATOM 1428 O O . ASP A 1 179 ? 26.729 -11.757 -23.077 1.00 54.59 179 ASP A O 1
ATOM 1432 N N . LYS A 1 180 ? 25.830 -10.346 -24.546 1.00 53.91 180 LYS A N 1
ATOM 1433 C CA . LYS A 1 180 ? 26.101 -9.166 -23.694 1.00 53.91 180 LYS A CA 1
ATOM 1434 C C . LYS A 1 180 ? 25.035 -8.923 -22.620 1.00 53.91 180 LYS A C 1
ATOM 1436 O O . LYS A 1 180 ? 25.294 -8.209 -21.654 1.00 53.91 180 LYS A O 1
ATOM 1441 N N . SER A 1 181 ? 23.848 -9.517 -22.768 1.00 56.12 181 SER A N 1
ATOM 1442 C CA . SER A 1 181 ? 22.745 -9.388 -21.804 1.00 56.12 181 SER A CA 1
ATOM 1443 C C . SER A 1 181 ? 23.027 -10.165 -20.511 1.00 56.12 181 SER A C 1
ATOM 1445 O O . SER A 1 181 ? 22.758 -9.679 -19.411 1.00 56.12 181 SER A O 1
ATOM 1447 N N . SER A 1 182 ? 23.653 -11.340 -20.623 1.00 59.78 182 SER A N 1
ATOM 1448 C CA . SER A 1 182 ? 23.960 -12.213 -19.485 1.00 59.78 182 SER A CA 1
ATOM 1449 C C . SER A 1 182 ? 25.020 -11.620 -18.546 1.00 59.78 182 SER A C 1
ATOM 1451 O O . SER A 1 182 ? 24.906 -11.737 -17.323 1.00 59.78 182 SER A O 1
ATOM 1453 N N . GLU A 1 183 ? 26.022 -10.927 -19.090 1.00 66.44 183 GLU A N 1
ATOM 1454 C CA . GLU A 1 183 ? 27.091 -10.313 -18.297 1.00 66.44 183 GLU A CA 1
ATOM 1455 C C . GLU A 1 183 ? 26.618 -9.053 -17.553 1.00 66.44 183 GLU A C 1
ATOM 1457 O O . GLU A 1 183 ? 26.941 -8.866 -16.376 1.00 66.44 183 GLU A O 1
ATOM 1462 N N . LEU A 1 184 ? 25.777 -8.228 -18.192 1.00 61.72 184 LEU A N 1
ATOM 1463 C CA . LEU A 1 184 ? 25.142 -7.076 -17.544 1.00 61.72 184 LEU A CA 1
ATOM 1464 C C . LEU A 1 184 ? 24.151 -7.528 -16.457 1.00 61.72 184 LEU A C 1
ATOM 1466 O O . LEU A 1 184 ? 24.148 -6.984 -15.352 1.00 61.72 184 LEU A O 1
ATOM 1470 N N . SER A 1 185 ? 23.374 -8.582 -16.732 1.00 64.62 185 SER A N 1
ATOM 1471 C CA . SER A 1 185 ? 22.461 -9.195 -15.759 1.00 64.62 185 SER A CA 1
ATOM 1472 C C . SER A 1 185 ? 23.200 -9.677 -14.504 1.00 64.62 185 SER A C 1
ATOM 1474 O O . SER A 1 185 ? 22.755 -9.397 -13.389 1.00 64.62 185 SER A O 1
ATOM 1476 N N . ARG A 1 186 ? 24.380 -10.301 -14.653 1.00 71.88 186 ARG A N 1
ATOM 1477 C CA . ARG A 1 186 ? 25.217 -10.709 -13.507 1.00 71.88 186 ARG A CA 1
ATOM 1478 C C . ARG A 1 186 ? 25.714 -9.532 -12.670 1.00 71.88 186 ARG A C 1
ATOM 1480 O O . ARG A 1 186 ? 25.730 -9.643 -11.447 1.00 71.88 186 ARG A O 1
ATOM 1487 N N . ARG A 1 187 ? 26.094 -8.408 -13.288 1.00 75.50 187 ARG A N 1
ATOM 1488 C CA . ARG A 1 187 ? 26.544 -7.212 -12.545 1.00 75.50 187 ARG A CA 1
ATOM 1489 C C . ARG A 1 187 ? 25.407 -6.515 -11.796 1.00 75.50 187 ARG A C 1
ATOM 1491 O O . ARG A 1 187 ? 25.649 -5.930 -10.745 1.00 75.50 187 ARG A O 1
ATOM 1498 N N . CYS A 1 188 ? 24.181 -6.601 -12.306 1.00 72.12 188 CYS A N 1
ATOM 1499 C CA . CYS A 1 188 ? 23.005 -5.968 -11.706 1.00 72.12 188 CYS A CA 1
ATOM 1500 C C . CYS A 1 188 ? 22.262 -6.838 -10.683 1.00 72.12 188 CYS A C 1
ATOM 1502 O O . CYS A 1 188 ? 21.507 -6.306 -9.868 1.00 72.12 188 CYS A O 1
ATOM 1504 N N . ALA A 1 189 ? 22.513 -8.150 -10.669 1.00 79.12 189 ALA A N 1
ATOM 1505 C CA . ALA A 1 189 ? 21.949 -9.090 -9.703 1.00 79.12 189 ALA A CA 1
ATOM 1506 C C . ALA A 1 189 ? 22.067 -8.655 -8.222 1.00 79.12 189 ALA A C 1
ATOM 1508 O O . ALA A 1 189 ? 21.049 -8.715 -7.529 1.00 79.12 189 ALA A O 1
ATOM 1509 N N . PRO A 1 190 ? 23.225 -8.181 -7.705 1.00 81.50 190 PRO A N 1
ATOM 1510 C CA . PRO A 1 190 ? 23.324 -7.782 -6.299 1.00 81.50 190 PRO A CA 1
ATOM 1511 C C . PRO A 1 190 ? 22.456 -6.561 -5.970 1.00 81.50 190 PRO A C 1
ATOM 1513 O O . PRO A 1 190 ? 21.758 -6.562 -4.961 1.00 81.50 190 PRO A O 1
ATOM 1516 N N . TYR A 1 191 ? 22.430 -5.545 -6.838 1.00 79.88 191 TYR A N 1
ATOM 1517 C CA . TYR A 1 191 ? 21.603 -4.349 -6.635 1.00 79.88 191 TYR A CA 1
ATOM 1518 C C . TYR A 1 191 ? 20.109 -4.672 -6.689 1.00 79.88 191 TYR A C 1
ATOM 1520 O O . TYR A 1 191 ? 19.337 -4.176 -5.871 1.00 79.88 191 TYR A O 1
ATOM 1528 N N . PHE A 1 192 ? 19.712 -5.549 -7.613 1.00 81.69 192 PHE A N 1
ATOM 1529 C CA . PHE A 1 192 ? 18.344 -6.045 -7.708 1.00 81.69 192 PHE A CA 1
ATOM 1530 C C . PHE A 1 192 ? 17.923 -6.801 -6.441 1.00 81.69 192 PHE A C 1
ATOM 1532 O O . PHE A 1 192 ? 16.845 -6.547 -5.903 1.00 81.69 192 PHE A O 1
ATOM 1539 N N . ALA A 1 1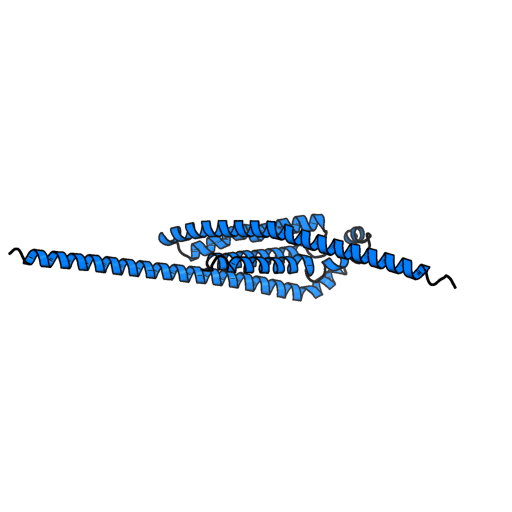93 ? 18.779 -7.693 -5.935 1.00 84.19 193 ALA A N 1
ATOM 1540 C CA . ALA A 1 193 ? 18.509 -8.450 -4.717 1.00 84.19 193 ALA A CA 1
ATOM 1541 C C . ALA A 1 193 ? 18.375 -7.536 -3.489 1.00 84.19 193 ALA A C 1
ATOM 1543 O O . ALA A 1 193 ? 17.446 -7.710 -2.702 1.00 84.19 193 ALA A O 1
ATOM 1544 N N . ILE A 1 194 ? 19.247 -6.529 -3.356 1.00 84.12 194 ILE A N 1
ATOM 1545 C CA . ILE A 1 194 ? 19.168 -5.533 -2.277 1.00 84.12 194 ILE A CA 1
ATOM 1546 C C . ILE A 1 194 ? 17.858 -4.746 -2.371 1.00 84.12 194 ILE A C 1
ATOM 1548 O O . ILE A 1 194 ? 17.148 -4.638 -1.374 1.00 84.12 194 ILE A O 1
ATOM 1552 N N . ALA A 1 195 ? 17.497 -4.248 -3.557 1.00 81.50 195 ALA A N 1
ATOM 1553 C CA . ALA A 1 195 ? 16.251 -3.508 -3.757 1.00 81.50 195 ALA A CA 1
ATOM 1554 C C . ALA A 1 195 ? 15.019 -4.360 -3.418 1.00 81.50 195 ALA A C 1
ATOM 1556 O O . ALA A 1 195 ? 14.129 -3.907 -2.698 1.00 81.50 195 ALA A O 1
ATOM 1557 N N . CYS A 1 196 ? 14.992 -5.617 -3.869 1.00 88.31 196 CYS A N 1
ATOM 1558 C CA . CYS A 1 196 ? 13.918 -6.544 -3.525 1.00 88.31 196 CYS A CA 1
ATOM 1559 C C . CYS A 1 196 ? 13.860 -6.808 -2.015 1.00 88.31 196 CYS A C 1
ATOM 1561 O O . CYS A 1 196 ? 12.774 -6.812 -1.434 1.00 88.31 196 CYS A O 1
ATOM 1563 N N . GLY A 1 197 ? 15.015 -6.987 -1.370 1.00 88.25 197 GLY A N 1
ATOM 1564 C CA . GLY A 1 197 ? 15.115 -7.184 0.074 1.00 88.25 197 GLY A CA 1
ATOM 1565 C C . GLY A 1 197 ? 14.579 -5.991 0.863 1.00 88.25 197 GLY A C 1
ATOM 1566 O O . GLY A 1 197 ? 13.795 -6.179 1.793 1.00 88.25 197 GLY A O 1
ATOM 1567 N N . VAL A 1 198 ? 14.938 -4.770 0.455 1.00 86.56 198 VAL A N 1
ATOM 1568 C CA . VAL A 1 198 ? 14.436 -3.528 1.057 1.00 86.56 198 VAL A CA 1
ATOM 1569 C C . VAL A 1 198 ? 12.927 -3.418 0.864 1.00 86.56 198 VAL A C 1
ATOM 1571 O O . VAL A 1 198 ? 12.217 -3.308 1.852 1.00 86.56 198 VAL A O 1
ATOM 1574 N N . LEU A 1 199 ? 12.403 -3.533 -0.358 1.00 84.75 199 LEU A N 1
ATOM 1575 C CA . LEU A 1 199 ? 10.956 -3.425 -0.600 1.00 84.75 199 LEU A CA 1
ATOM 1576 C C . LEU A 1 199 ? 10.146 -4.492 0.154 1.00 84.75 199 LEU A C 1
ATOM 1578 O O . LEU A 1 199 ? 9.058 -4.212 0.660 1.00 84.75 199 LEU A O 1
ATOM 1582 N N . THR A 1 200 ? 10.684 -5.708 0.264 1.00 91.25 200 THR A N 1
ATOM 1583 C CA . THR A 1 200 ? 10.041 -6.788 1.023 1.00 91.25 200 THR A CA 1
ATOM 1584 C C . THR A 1 200 ? 10.010 -6.469 2.514 1.00 91.25 200 THR A C 1
ATOM 1586 O O . THR A 1 200 ? 8.947 -6.561 3.131 1.00 91.25 200 THR A O 1
ATOM 1589 N N . SER A 1 201 ? 11.146 -6.072 3.100 1.00 89.94 201 SER A N 1
ATOM 1590 C CA . SER A 1 201 ? 11.243 -5.780 4.538 1.00 89.94 201 SER A CA 1
ATOM 1591 C C . SER A 1 201 ? 10.375 -4.590 4.929 1.00 89.94 201 SER A C 1
ATOM 1593 O O . SER A 1 201 ? 9.635 -4.649 5.911 1.00 89.94 201 SER A O 1
ATOM 1595 N N . LEU A 1 202 ? 10.384 -3.564 4.088 1.00 85.62 202 LEU A N 1
ATOM 1596 C CA . LEU A 1 202 ? 9.510 -2.413 4.145 1.00 85.62 202 LEU A CA 1
ATOM 1597 C C . LEU A 1 202 ? 8.030 -2.861 4.119 1.00 85.62 202 LEU A C 1
ATOM 1599 O O . LEU A 1 202 ? 7.268 -2.561 5.045 1.00 85.62 202 LEU A O 1
ATOM 1603 N N . GLY A 1 203 ? 7.605 -3.653 3.131 1.00 86.88 203 GLY A N 1
ATOM 1604 C CA . GLY A 1 203 ? 6.213 -4.114 3.023 1.00 86.88 203 GLY A CA 1
ATOM 1605 C C . GLY A 1 203 ? 5.736 -5.005 4.175 1.00 86.88 203 GLY A C 1
ATOM 1606 O O . GLY A 1 203 ? 4.565 -4.930 4.564 1.00 86.88 203 GLY A O 1
ATOM 1607 N N . VAL A 1 204 ? 6.627 -5.824 4.740 1.00 93.12 204 VAL A N 1
ATOM 1608 C CA . VAL A 1 204 ? 6.361 -6.612 5.956 1.00 93.12 204 VAL A CA 1
ATOM 1609 C C . VAL A 1 204 ? 6.247 -5.698 7.176 1.00 93.12 204 VAL A C 1
ATOM 1611 O O . VAL A 1 204 ? 5.289 -5.825 7.936 1.00 93.12 204 VAL A O 1
ATOM 1614 N N . GLY A 1 205 ? 7.166 -4.743 7.337 1.00 91.38 205 GLY A N 1
ATOM 1615 C CA . GLY A 1 205 ? 7.155 -3.784 8.441 1.00 91.38 205 GLY A CA 1
ATOM 1616 C C . GLY A 1 205 ? 5.869 -2.960 8.485 1.00 91.38 205 GLY A C 1
ATOM 1617 O O . GLY A 1 205 ? 5.238 -2.857 9.535 1.00 91.38 205 GLY A O 1
ATOM 1618 N N . ALA A 1 206 ? 5.413 -2.456 7.337 1.00 84.94 206 ALA A N 1
ATOM 1619 C CA . ALA A 1 206 ? 4.167 -1.696 7.251 1.00 84.94 206 ALA A CA 1
ATOM 1620 C C . ALA A 1 206 ? 2.936 -2.526 7.671 1.00 84.94 206 ALA A C 1
ATOM 1622 O O . ALA A 1 206 ? 2.084 -2.049 8.420 1.00 84.94 206 ALA A O 1
ATOM 1623 N N . ARG A 1 207 ? 2.868 -3.800 7.264 1.00 91.69 207 ARG A N 1
ATOM 1624 C CA . ARG A 1 207 ? 1.795 -4.719 7.681 1.00 91.69 207 ARG A CA 1
ATOM 1625 C C . ARG A 1 207 ? 1.870 -5.090 9.157 1.00 91.69 207 ARG A C 1
ATOM 1627 O O . ARG A 1 207 ? 0.829 -5.192 9.798 1.00 91.69 207 ARG A O 1
ATOM 1634 N N . ALA A 1 208 ? 3.072 -5.267 9.700 1.00 91.38 208 ALA A N 1
ATOM 1635 C CA . ALA A 1 208 ? 3.261 -5.510 11.125 1.00 91.38 208 ALA A CA 1
ATOM 1636 C C . ALA A 1 208 ? 2.766 -4.316 11.954 1.00 91.38 208 ALA A C 1
ATOM 1638 O O . ALA A 1 208 ? 2.043 -4.511 12.928 1.00 91.38 208 ALA A O 1
ATOM 1639 N N . ILE A 1 209 ? 3.066 -3.084 11.524 1.00 88.25 209 ILE A N 1
ATOM 1640 C CA . ILE A 1 209 ? 2.545 -1.861 12.153 1.00 88.25 209 ILE A CA 1
ATOM 1641 C C . ILE A 1 209 ? 1.013 -1.837 12.099 1.00 88.25 209 ILE A C 1
ATOM 1643 O O . ILE A 1 209 ? 0.378 -1.634 13.132 1.00 88.25 209 ILE A O 1
ATOM 1647 N N . ALA A 1 210 ? 0.417 -2.107 10.934 1.00 86.12 210 ALA A N 1
ATOM 1648 C CA . ALA A 1 210 ? -1.037 -2.180 10.780 1.00 86.12 210 ALA A CA 1
ATOM 1649 C C . ALA A 1 210 ? -1.669 -3.233 11.712 1.00 86.12 210 ALA A C 1
ATOM 1651 O O . ALA A 1 210 ? -2.676 -2.973 12.370 1.00 86.12 210 ALA A O 1
ATOM 1652 N N . PHE A 1 211 ? -1.050 -4.410 11.829 1.00 90.06 211 PHE A N 1
ATOM 1653 C CA . PHE A 1 211 ? -1.515 -5.466 12.724 1.00 90.06 211 PHE A CA 1
ATOM 1654 C C . PHE A 1 211 ? -1.430 -5.055 14.201 1.00 90.06 211 PHE A C 1
ATOM 1656 O O . PHE A 1 211 ? -2.389 -5.235 14.950 1.00 90.06 211 PHE A O 1
ATOM 1663 N N . VAL A 1 212 ? -0.322 -4.436 14.620 1.00 89.75 212 VAL A N 1
ATOM 1664 C CA . VAL A 1 212 ? -0.171 -3.906 15.984 1.00 89.75 212 VAL A CA 1
ATOM 1665 C C . VAL A 1 212 ? -1.221 -2.830 16.268 1.00 89.75 212 VAL A C 1
ATOM 1667 O O . VAL A 1 212 ? -1.840 -2.851 17.330 1.00 89.75 212 VAL A O 1
ATOM 1670 N N . GLN A 1 213 ? -1.487 -1.929 15.320 1.00 86.62 213 GLN A N 1
ATOM 1671 C CA . GLN A 1 213 ? -2.536 -0.914 15.458 1.00 86.62 213 GLN A CA 1
ATOM 1672 C C . GLN A 1 213 ? -3.928 -1.543 15.622 1.00 86.62 213 GLN A C 1
ATOM 1674 O O . GLN A 1 213 ? -4.704 -1.081 16.462 1.00 86.62 213 GLN A O 1
ATOM 1679 N N . LEU A 1 214 ? -4.240 -2.612 14.878 1.00 85.50 214 LEU A N 1
ATOM 1680 C CA . LEU A 1 214 ? -5.487 -3.368 15.051 1.00 85.50 214 LEU A CA 1
ATOM 1681 C C . LEU A 1 214 ? -5.588 -3.987 16.447 1.00 85.50 214 LEU A C 1
ATOM 1683 O O . LEU A 1 214 ? -6.632 -3.864 17.084 1.00 85.50 214 LEU A O 1
ATOM 1687 N N . LEU A 1 215 ? -4.512 -4.596 16.952 1.00 87.62 215 LEU A N 1
ATOM 1688 C CA . LEU A 1 215 ? -4.491 -5.175 18.298 1.00 87.62 215 LEU A CA 1
ATOM 1689 C C . LEU A 1 215 ? -4.675 -4.115 19.388 1.00 87.62 215 LEU A C 1
ATOM 1691 O O . LEU A 1 215 ? -5.457 -4.320 20.316 1.00 87.62 215 LEU A O 1
ATOM 1695 N N . VAL A 1 216 ? -4.001 -2.969 19.265 1.00 87.38 216 VAL A N 1
ATOM 1696 C CA . VAL A 1 216 ? -4.138 -1.855 20.215 1.00 87.38 216 VAL A CA 1
ATOM 1697 C C . VAL A 1 216 ? -5.568 -1.315 20.208 1.00 87.38 216 VAL A C 1
ATOM 1699 O O . VAL A 1 216 ? -6.146 -1.115 21.277 1.00 87.38 216 VAL A O 1
ATOM 1702 N N . ARG A 1 217 ? -6.174 -1.132 19.027 1.00 82.94 217 ARG A N 1
ATOM 1703 C CA . ARG A 1 217 ? -7.582 -0.719 18.910 1.00 82.94 217 ARG A CA 1
ATOM 1704 C C . ARG A 1 217 ? -8.517 -1.746 19.542 1.00 82.94 217 ARG A C 1
ATOM 1706 O O . ARG A 1 217 ? -9.370 -1.366 20.342 1.00 82.94 217 ARG A O 1
ATOM 1713 N N . ALA A 1 218 ? -8.331 -3.029 19.240 1.00 82.62 218 ALA A N 1
ATOM 1714 C CA . ALA A 1 218 ? -9.137 -4.107 19.803 1.00 82.62 218 ALA A CA 1
ATOM 1715 C C . ALA A 1 218 ? -9.066 -4.125 21.337 1.00 82.62 218 ALA A C 1
ATOM 1717 O O . ALA A 1 218 ? -10.095 -4.179 22.016 1.00 82.62 218 ALA A O 1
ATOM 1718 N N . HIS A 1 219 ? -7.858 -3.988 21.888 1.00 86.44 219 HIS A N 1
ATOM 1719 C CA . HIS A 1 219 ? -7.639 -3.925 23.328 1.00 86.44 219 HIS A CA 1
ATOM 1720 C C . HIS A 1 219 ? -8.292 -2.689 23.964 1.00 86.44 219 HIS A C 1
ATOM 1722 O O . HIS A 1 219 ? -8.966 -2.802 24.989 1.00 86.44 219 HIS A O 1
ATOM 1728 N N . TRP A 1 220 ? -8.158 -1.519 23.333 1.00 82.62 220 TRP A N 1
ATOM 1729 C CA . TRP A 1 220 ? -8.764 -0.276 23.813 1.00 82.62 220 TRP A CA 1
ATOM 1730 C C . TRP A 1 220 ? -10.296 -0.340 23.836 1.00 82.62 220 TRP A C 1
ATOM 1732 O O . TRP A 1 220 ? -10.928 0.099 24.799 1.00 82.62 220 TRP A O 1
ATOM 1742 N N . HIS A 1 221 ? -10.909 -0.930 22.808 1.00 79.12 221 HIS A N 1
ATOM 1743 C CA . HIS A 1 221 ? -12.354 -1.156 22.777 1.00 79.12 221 HIS A CA 1
ATOM 1744 C C . HIS A 1 221 ? -12.810 -2.130 23.867 1.00 79.12 221 HIS A C 1
ATOM 1746 O O . HIS A 1 221 ? -13.823 -1.868 24.517 1.00 79.12 221 HIS A O 1
ATOM 1752 N N . GLY A 1 222 ? -12.043 -3.195 24.116 1.00 78.94 222 GLY A N 1
ATOM 1753 C CA . GLY A 1 222 ? -12.297 -4.117 25.224 1.00 78.94 222 GLY A CA 1
ATOM 1754 C C . GLY A 1 222 ? -12.274 -3.412 26.583 1.00 78.94 222 GLY A C 1
ATOM 1755 O O . GLY A 1 222 ? -13.214 -3.548 27.365 1.00 78.94 222 GLY A O 1
ATOM 1756 N N . LEU A 1 223 ? -11.255 -2.583 26.835 1.00 80.62 223 LEU A N 1
ATOM 1757 C CA . LEU A 1 223 ? -11.163 -1.775 28.056 1.00 80.62 223 LEU A CA 1
ATOM 1758 C C . LEU A 1 223 ? -12.352 -0.821 28.203 1.00 80.62 223 LEU A C 1
ATOM 1760 O O . LEU A 1 223 ? -12.961 -0.759 29.271 1.00 80.62 223 LEU A O 1
ATOM 1764 N N . ARG A 1 224 ? -12.728 -0.119 27.127 1.00 81.81 224 ARG A N 1
ATOM 1765 C CA . ARG A 1 224 ? -13.872 0.801 27.142 1.00 81.81 224 ARG A CA 1
ATOM 1766 C C . ARG A 1 224 ? -15.174 0.078 27.490 1.00 81.81 224 ARG A C 1
ATOM 1768 O O . ARG A 1 224 ? -15.918 0.556 28.344 1.00 81.81 224 ARG A O 1
ATOM 1775 N N . ALA A 1 225 ? -15.425 -1.086 26.892 1.00 77.25 225 ALA A N 1
ATOM 1776 C CA . ALA A 1 225 ? -16.610 -1.889 27.187 1.00 77.25 225 ALA A CA 1
ATOM 1777 C C . ALA A 1 225 ? -16.670 -2.301 28.669 1.00 77.25 225 ALA A C 1
ATOM 1779 O O . ALA A 1 225 ? -17.714 -2.162 29.305 1.00 77.25 225 ALA A O 1
ATOM 1780 N N . ILE A 1 226 ? -15.540 -2.720 29.249 1.00 82.56 226 ILE A N 1
ATOM 1781 C CA . ILE A 1 226 ? -15.451 -3.060 30.677 1.00 82.56 226 ILE A CA 1
ATOM 1782 C C . ILE A 1 226 ? -15.760 -1.837 31.550 1.00 82.56 226 ILE A C 1
ATOM 1784 O O . ILE A 1 226 ? -16.524 -1.944 32.512 1.00 82.56 226 ILE A O 1
ATOM 1788 N N . THR A 1 227 ? -15.213 -0.665 31.210 1.00 84.62 227 THR A N 1
ATOM 1789 C CA . THR A 1 227 ? -15.473 0.561 31.979 1.00 84.62 227 THR A CA 1
ATOM 1790 C C . THR A 1 227 ? -16.939 0.987 31.926 1.00 84.62 227 THR A C 1
ATOM 1792 O O . THR A 1 227 ? -17.494 1.342 32.964 1.00 84.62 227 THR A O 1
ATOM 1795 N N . GLU A 1 228 ? -17.598 0.889 30.769 1.00 86.00 228 GLU A N 1
ATOM 1796 C CA . GLU A 1 228 ? -19.024 1.217 30.629 1.00 86.00 228 GLU A CA 1
ATOM 1797 C C . GLU A 1 228 ? -19.905 0.271 31.459 1.00 86.00 228 GLU A C 1
ATOM 1799 O O . GLU A 1 228 ? -20.797 0.729 32.174 1.00 86.00 228 GLU A O 1
ATOM 1804 N N . VAL A 1 229 ? -19.614 -1.037 31.457 1.00 86.12 229 VAL A N 1
ATOM 1805 C CA . VAL A 1 229 ? -20.323 -2.018 32.302 1.00 86.12 229 VAL A CA 1
ATOM 1806 C C . VAL A 1 229 ? -20.125 -1.708 33.785 1.00 86.12 229 VAL A C 1
ATOM 1808 O O . VAL A 1 229 ? -21.086 -1.743 34.556 1.00 86.12 229 VAL A O 1
ATOM 1811 N N . PHE A 1 230 ? -18.906 -1.352 34.194 1.00 86.88 230 PHE A N 1
ATOM 1812 C CA . PHE A 1 230 ? -18.621 -0.965 35.574 1.00 86.88 230 PHE A CA 1
ATOM 1813 C C . PHE A 1 230 ? -19.403 0.292 35.993 1.00 86.88 230 PHE A C 1
ATOM 1815 O O . PHE A 1 230 ? -20.004 0.322 37.071 1.00 86.88 230 PHE A O 1
ATOM 1822 N N . PHE A 1 231 ? -19.460 1.318 35.137 1.00 87.50 231 PHE A N 1
ATOM 1823 C CA . PHE A 1 231 ? -20.245 2.526 35.402 1.00 87.50 231 PHE A CA 1
ATOM 1824 C C . PHE A 1 231 ? -21.754 2.258 35.418 1.00 87.50 231 PHE A C 1
ATOM 1826 O O . PHE A 1 231 ? -22.450 2.793 36.286 1.00 87.50 231 PHE A O 1
ATOM 1833 N N . ALA A 1 232 ? -22.261 1.410 34.522 1.00 86.75 232 ALA A N 1
ATOM 1834 C CA . ALA A 1 232 ? -23.661 0.994 34.508 1.00 86.75 232 ALA A CA 1
ATOM 1835 C C . ALA A 1 232 ? -24.033 0.218 35.783 1.00 86.75 232 ALA A C 1
ATOM 1837 O O . ALA A 1 232 ? -25.031 0.542 36.431 1.00 86.75 232 ALA A O 1
ATOM 1838 N N . ALA A 1 233 ? -23.193 -0.731 36.208 1.00 87.44 233 ALA A N 1
ATOM 1839 C CA . ALA A 1 233 ? -23.378 -1.474 37.453 1.00 87.44 233 ALA A CA 1
ATOM 1840 C C . ALA A 1 233 ? -23.375 -0.539 38.674 1.00 87.44 233 ALA A C 1
ATOM 1842 O O . ALA A 1 233 ? -24.252 -0.632 39.534 1.00 87.44 233 ALA A O 1
ATOM 1843 N N . LYS A 1 234 ? -22.444 0.424 38.723 1.00 89.62 234 LYS A N 1
ATOM 1844 C CA . LYS A 1 234 ? -22.386 1.424 39.799 1.00 89.62 234 LYS A CA 1
ATOM 1845 C C . LYS A 1 234 ? -23.645 2.301 39.845 1.00 89.62 234 LYS A C 1
ATOM 1847 O O . LYS A 1 234 ? -24.143 2.572 40.938 1.00 89.62 234 LYS A O 1
ATOM 1852 N N . ARG A 1 235 ? -24.180 2.722 38.689 1.00 90.00 235 ARG A N 1
ATOM 1853 C CA . ARG A 1 235 ? -25.454 3.467 38.618 1.00 90.00 235 ARG A CA 1
ATOM 1854 C C . ARG A 1 235 ? -26.624 2.630 39.138 1.00 90.00 235 ARG A C 1
ATOM 1856 O O . ARG A 1 235 ? -27.356 3.115 39.993 1.00 90.00 235 ARG A O 1
ATOM 1863 N N . ALA A 1 236 ? -26.742 1.372 38.714 1.00 88.75 236 ALA A N 1
ATOM 1864 C CA . ALA A 1 236 ? -27.816 0.478 39.155 1.00 88.75 236 ALA A CA 1
ATOM 1865 C C . ALA A 1 236 ? -27.800 0.232 40.677 1.00 88.75 236 ALA A C 1
ATOM 1867 O O . ALA A 1 236 ? -28.847 0.227 41.325 1.00 88.75 236 ALA A O 1
ATOM 1868 N N . VAL A 1 237 ? -26.611 0.077 41.271 1.00 90.44 237 VAL A N 1
ATOM 1869 C CA . VAL A 1 237 ? -26.464 -0.040 42.731 1.00 90.44 237 VAL A CA 1
ATOM 1870 C C . VAL A 1 237 ? -26.865 1.264 43.427 1.00 90.44 237 VAL A C 1
ATOM 1872 O O . VAL A 1 237 ? -27.618 1.230 44.398 1.00 90.44 237 VAL A O 1
ATOM 1875 N N . SER A 1 238 ? -26.426 2.419 42.915 1.00 90.94 238 SER A N 1
ATOM 1876 C CA . SER A 1 238 ? -26.778 3.726 43.486 1.00 90.94 238 SER A CA 1
ATOM 1877 C C . SER A 1 238 ? -28.284 4.011 43.463 1.00 90.94 238 SER A C 1
ATOM 1879 O O . SER A 1 238 ? -28.777 4.669 44.380 1.00 90.94 238 SER A O 1
ATOM 1881 N N . GLU A 1 239 ? -29.011 3.556 42.442 1.00 90.94 239 GLU A N 1
ATOM 1882 C CA . GLU A 1 239 ? -30.467 3.727 42.364 1.00 90.94 239 GLU A CA 1
ATOM 1883 C C . GLU A 1 239 ? -31.210 2.854 43.382 1.00 90.94 239 GLU A C 1
ATOM 1885 O O . GLU A 1 239 ? -32.157 3.332 44.009 1.00 90.94 239 GLU A O 1
ATOM 1890 N N . ARG A 1 240 ? -30.742 1.622 43.640 1.00 84.12 240 ARG A N 1
ATOM 1891 C CA . ARG A 1 240 ? -31.330 0.764 44.687 1.00 84.12 240 ARG A CA 1
ATOM 1892 C C . ARG A 1 240 ? -31.225 1.378 46.082 1.00 84.12 240 ARG A C 1
ATOM 1894 O O . ARG A 1 240 ? -32.186 1.302 46.841 1.00 84.12 240 ARG A O 1
ATOM 1901 N N . PHE A 1 241 ? -30.096 2.003 46.414 1.00 83.00 241 PHE A N 1
ATOM 1902 C CA . PHE A 1 241 ? -29.929 2.638 47.726 1.00 83.00 241 PHE A CA 1
ATOM 1903 C C . PHE A 1 241 ? -30.828 3.871 47.899 1.00 83.00 241 PHE A C 1
ATOM 1905 O O . PHE A 1 241 ? -31.452 4.013 48.945 1.00 83.00 241 PHE A O 1
ATOM 1912 N N . LYS A 1 242 ? -31.009 4.698 46.857 1.00 80.94 242 LYS A N 1
ATOM 1913 C CA . LYS A 1 242 ? -31.944 5.841 46.911 1.00 80.94 242 LYS A CA 1
ATOM 1914 C C . LYS A 1 242 ? -33.407 5.429 47.145 1.00 80.94 242 LYS A C 1
ATOM 1916 O O . LYS A 1 242 ? -34.153 6.178 47.772 1.00 80.94 242 LYS A O 1
ATOM 1921 N N . GLY A 1 243 ? -33.825 4.261 46.652 1.00 75.44 243 GLY A N 1
ATOM 1922 C CA . GLY A 1 243 ? -35.181 3.739 46.876 1.00 75.44 243 GLY A CA 1
ATOM 1923 C C . GLY A 1 243 ? -35.418 3.163 48.280 1.00 75.44 243 GLY A C 1
ATOM 1924 O O . GLY A 1 243 ? -36.554 3.135 48.750 1.00 75.44 243 GLY A O 1
ATOM 1925 N N . SER A 1 244 ? -34.362 2.726 48.975 1.00 69.75 244 SER A N 1
ATOM 1926 C CA . SER A 1 244 ? -34.487 2.127 50.311 1.00 69.75 244 SER A CA 1
ATOM 1927 C C . SER A 1 244 ? -34.739 3.175 51.402 1.00 69.75 244 SER A C 1
ATOM 1929 O O . SER A 1 244 ? -35.564 2.946 52.284 1.00 69.75 244 SER A O 1
ATOM 1931 N N . ASP A 1 245 ? -34.095 4.343 51.323 1.00 67.00 245 ASP A N 1
ATOM 1932 C CA . ASP A 1 245 ? -34.195 5.381 52.365 1.00 67.00 245 ASP A CA 1
ATOM 1933 C C . ASP A 1 245 ? -35.554 6.099 52.373 1.00 67.00 245 ASP A C 1
ATOM 1935 O O . ASP A 1 245 ? -36.028 6.547 53.414 1.00 67.00 245 ASP A O 1
ATOM 1939 N N . THR A 1 246 ? -36.234 6.164 51.226 1.00 62.38 246 THR A N 1
ATOM 1940 C CA . THR A 1 246 ? -37.579 6.756 51.133 1.00 62.38 246 THR A CA 1
ATOM 1941 C C . THR A 1 246 ? -38.664 5.854 51.716 1.00 62.38 246 THR A C 1
ATOM 1943 O O . THR A 1 246 ? -39.693 6.356 52.152 1.00 62.38 246 THR A O 1
ATOM 1946 N N . SER A 1 247 ? -38.429 4.542 51.798 1.00 60.75 247 SER A N 1
ATOM 1947 C CA . SER A 1 247 ? -39.398 3.585 52.352 1.00 60.75 247 SER A CA 1
ATOM 1948 C C . SER A 1 247 ? -39.385 3.538 53.887 1.00 60.75 247 SER A C 1
ATOM 1950 O O . SER A 1 247 ? -40.375 3.143 54.494 1.00 60.75 247 SER A O 1
ATOM 1952 N N . ALA A 1 248 ? -38.288 3.962 54.525 1.00 60.00 248 ALA A N 1
ATOM 1953 C CA . ALA A 1 248 ? -38.149 3.980 55.983 1.00 60.00 248 ALA A CA 1
ATOM 1954 C C . ALA A 1 248 ? -38.719 5.250 56.646 1.00 60.00 248 ALA A C 1
ATOM 1956 O O . ALA A 1 248 ? -38.861 5.280 57.862 1.00 60.00 248 ALA A O 1
ATOM 1957 N N . LEU A 1 249 ? -39.047 6.290 55.870 1.00 59.94 249 LEU A N 1
ATOM 1958 C CA . LEU A 1 249 ? -39.529 7.577 56.393 1.00 59.94 249 LEU A CA 1
ATOM 1959 C C . LEU A 1 249 ? -41.068 7.702 56.439 1.00 59.94 249 LEU A C 1
ATOM 1961 O O . LEU A 1 249 ? -41.579 8.746 56.832 1.00 59.94 249 LEU A O 1
ATOM 1965 N N . TYR A 1 250 ? -41.798 6.666 56.008 1.00 55.31 250 TYR A N 1
ATOM 1966 C CA . TYR A 1 250 ? -43.270 6.627 55.955 1.00 55.31 250 TYR A CA 1
ATOM 1967 C C . TYR A 1 250 ? -43.908 5.646 56.960 1.00 55.31 250 TYR A C 1
ATOM 1969 O O . TYR A 1 250 ? -45.099 5.348 56.849 1.00 55.31 250 TYR A O 1
ATOM 1977 N N . LEU A 1 251 ? -43.139 5.160 57.937 1.00 53.47 251 LEU A N 1
ATOM 1978 C CA . LEU A 1 251 ? -43.614 4.403 59.103 1.00 53.47 251 LEU A CA 1
ATOM 1979 C C . LEU A 1 251 ? -43.304 5.188 60.377 1.00 53.47 251 LEU A C 1
ATOM 1981 O O . LEU A 1 251 ? -44.172 5.177 61.276 1.00 53.47 251 LEU A O 1
#

InterPro domains:
  IPR043926 ABC transporter family G domain [PF19055] (60-127)

Radius of gyration: 30.35 Å; chains: 1; bounding box: 83×54×102 Å

Organism: Gonium pectorale (NCBI:txid33097)

Foldseek 3Di:
DPPVPVVVVVVVVVVVVVVVVVVVVVVVVVVVVVVVVVVLVVVVVVLLVVLLVVVVVVVVVVVVPDDLVVVLVVLVVVLLCVLQPVQVVVLVVCCVPPVFLADSVLSNLLSSLLSLLVSLQSLLVSLDPDDPPVVVVVSVVNVCVVCCDPPPCDQPCSVVVVPPDDPCVVVVSVPDPCVVSVVSCVVSVVVSVVSSVVSNVSSVVSSVSSSVSSVVVSVVVVVVVVVVVVVVVVVVVVVVVVVVVVVVVPD

pLDDT: mean 70.74, std 15.32, range [40.34, 93.31]

Sequence (251 aa):
MPDNEVTATSRWEDIKWAAMQLKWLITRNIHISTRHFRVSLLDTLYLVAAAAIVGQVQTHEHQVGVSPLATFLSLNLTELTWIVLAPAIYVAVYYCMVVPRGPIWAYYTVGCLVCWWSSGTAYALSLSPLPPLEYMQYVSYRYYEIIGAFYEYGICGMDKDLSRGDRLGILSALTGRQDKSSELSRRCAPYFAIACGVLTSLGVGARAIAFVQLLVRAHWHGLRAITEVFFAAKRAVSERFKGSDTSALYL